Protein 6G6K (pdb70)

Sequence (329 aa):
HHEENVKRRTHNVLERQRRNELKKRSFFALRDQIPELENNEKAPKVVILKKATAYILSVVQAEEQKLISEEDLLRKRREQLKHHKLEQLRNSAHHNALERKRRDHIKDSFHSLRDSVPSLQGEKASRAQILDKATEYIQYMRRKNHHTHQQDIDDLKRQNALLEQQVRAHEENVKRRTHNVLERQRRRNELKRSFFALRDQIPELENNEKAPKVVILKKATAYILSSVVQAEEQKLISEEDLLRKRREQLKHHKLEQLRNSAHHNALERKRRDHIKDSFHSLRDSSVPSLQGEKASRAQILDKATEYIQYMRRKNHTHQQDIDDDLKRQNALLEQQVRA

B-factor: mean 31.08, std 14.05, range [9.25, 77.89]

Solvent-accessible surface area: 22138 Å² total; per-residue (Å²): 196,135,118,94,48,58,106,119,118,71,89,63,62,78,84,115,84,119,136,66,77,37,78,146,14,0,53,47,0,4,49,31,4,74,119,10,100,104,66,98,180,6,69,69,29,38,2,0,67,66,0,5,54,53,0,45,67,12,53,64,69,17,107,115,4,58,61,62,18,58,115,28,94,135,84,47,70,95,8,105,131,94,12,102,115,64,154,115,143,119,59,118,111,40,49,62,117,29,126,121,48,6,13,89,27,6,5,68,8,0,57,52,4,0,66,64,7,102,83,119,196,23,58,109,41,96,7,0,72,74,0,21,99,31,0,103,120,7,97,156,67,14,94,63,27,60,91,56,0,50,63,4,96,151,53,8,55,105,22,55,85,78,42,184,120,173,129,127,55,56,95,126,125,71,82,71,90,76,92,166,84,117,183,49,76,38,114,152,15,4,53,48,0,13,48,29,4,73,123,10,100,104,60,118,159,11,69,96,26,40,2,0,69,63,0,4,55,50,0,40,67,5,57,63,69,16,107,121,4,59,60,64,18,72,115,28,96,146,88,51,75,100,9,104,132,93,12,112,101,65,160,118,141,117,59,116,115,41,28,75,101,28,121,150,57,6,26,91,27,5,6,68,8,0,57,53,4,0,66,65,9,103,85,113,200,25,61,107,40,97,6,0,70,77,0,22,91,30,0,105,119,6,85,150,67,7,99,65,27,63,104,56,0,50,62,4,99,154,59,8,56,99,22,68,106,73,44,212,122

Structure (mmCIF, N/CA/C/O backbone):
data_6G6K
#
_entry.id   6G6K
#
_cell.length_a   30.399
_cell.length_b   52.310
_cell.length_c   73.089
_cell.angle_alpha   93.89
_cell.angle_beta   101.92
_cell.angle_gamma   106.79
#
_symmetry.space_group_name_H-M   'P 1'
#
loop_
_entity.id
_entity.type
_entity.pdbx_description
1 polymer 'Myc proto-oncogene protein'
2 polymer 'Protein max'
3 non-polymer 'CHLORIDE ION'
4 water water
#
loop_
_atom_site.group_PDB
_atom_site.id
_atom_site.type_symbol
_atom_site.label_atom_id
_atom_site.label_alt_id
_atom_site.label_comp_id
_atom_site.label_asym_id
_atom_site.label_entity_id
_atom_site.label_seq_id
_atom_site.pdbx_PDB_ins_code
_atom_site.Cartn_x
_atom_site.Cartn_y
_atom_site.Cartn_z
_atom_site.occupancy
_atom_site.B_iso_or_equiv
_atom_site.auth_seq_id
_atom_site.auth_comp_id
_atom_site.auth_asym_id
_atom_site.auth_atom_id
_atom_site.pdbx_PDB_model_num
ATOM 1 N N . HIS A 1 6 ? -40.476 -67.934 -102.510 1.00 56.91 896 HIS A N 1
ATOM 2 C CA . HIS A 1 6 ? -41.432 -66.903 -102.127 1.00 56.97 896 HIS A CA 1
ATOM 3 C C . HIS A 1 6 ? -42.756 -67.503 -101.666 1.00 54.33 896 HIS A C 1
ATOM 4 O O . HIS A 1 6 ? -43.516 -66.862 -100.934 1.00 53.16 896 HIS A O 1
ATOM 11 N N . HIS A 1 7 ? -43.035 -68.739 -102.090 1.00 51.64 897 HIS A N 1
ATOM 12 C CA . HIS A 1 7 ? -44.220 -69.416 -101.574 1.00 48.97 897 HIS A CA 1
ATOM 13 C C . HIS A 1 7 ? -44.065 -69.740 -100.097 1.00 44.44 897 HIS A C 1
ATOM 14 O O . HIS A 1 7 ? -45.040 -69.672 -99.340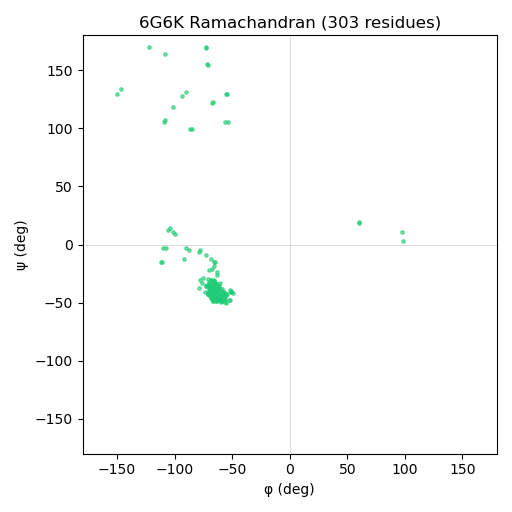 1.00 41.68 897 HIS A O 1
ATOM 21 N N . GLU A 1 8 ? -42.852 -70.100 -99.665 1.00 44.88 898 GLU A N 1
ATOM 22 C CA . GLU A 1 8 ? -42.636 -70.342 -98.242 1.00 44.96 898 GLU A CA 1
ATOM 23 C C . GLU A 1 8 ? -42.817 -69.066 -97.433 1.00 44.72 898 GLU A C 1
ATOM 24 O O . GLU A 1 8 ? -43.385 -69.098 -96.339 1.00 39.02 898 GLU A O 1
ATOM 30 N N . GLU A 1 9 ? -42.360 -67.926 -97.959 1.00 47.30 899 GLU A N 1
ATOM 31 C CA . GLU A 1 9 ? -42.592 -66.670 -97.250 1.00 47.56 899 GLU A CA 1
ATOM 32 C C . GLU A 1 9 ? -44.078 -66.334 -97.182 1.00 42.64 899 GLU A C 1
ATOM 33 O O . GLU A 1 9 ? -44.545 -65.791 -96.173 1.00 40.73 899 GLU A O 1
ATOM 39 N N . ASN A 1 10 ? -44.837 -66.663 -98.231 1.00 39.33 900 ASN A N 1
ATOM 40 C CA . ASN A 1 10 ? -46.272 -66.395 -98.212 1.00 37.97 900 ASN A CA 1
ATOM 41 C C . ASN A 1 10 ? -46.992 -67.295 -97.213 1.00 32.57 900 ASN A C 1
ATOM 42 O O . ASN A 1 10 ? -47.878 -66.837 -96.480 1.00 31.41 900 ASN A O 1
ATOM 47 N N . VAL A 1 11 ? -46.631 -68.578 -97.174 1.00 31.12 901 VAL A N 1
ATOM 48 C CA . VAL A 1 11 ? -47.240 -69.487 -96.210 1.00 25.62 901 VAL A CA 1
ATOM 49 C C . VAL A 1 11 ? -46.896 -69.060 -94.792 1.00 25.52 901 VAL A C 1
ATOM 50 O O . VAL A 1 11 ? -47.759 -69.046 -93.903 1.00 25.64 901 VAL A O 1
ATOM 54 N N . LYS A 1 12 ? -45.634 -68.688 -94.562 1.00 27.12 902 LYS A N 1
ATOM 55 C CA . LYS A 1 12 ? -45.223 -68.233 -93.239 1.00 28.44 902 LYS A CA 1
ATOM 56 C C . LYS A 1 12 ? -45.961 -66.963 -92.829 1.00 29.00 902 LYS A C 1
ATOM 57 O O . LYS A 1 12 ? -46.399 -66.841 -91.680 1.00 28.57 902 LYS A O 1
ATOM 63 N N . ARG A 1 13 ? -46.108 -66.008 -93.753 1.00 30.77 903 ARG A N 1
ATOM 64 C CA . ARG A 1 13 ? -46.775 -64.749 -93.425 1.00 31.21 903 ARG A CA 1
ATOM 65 C C . ARG A 1 13 ? -48.231 -64.981 -93.048 1.00 29.06 903 ARG A C 1
ATOM 66 O O . ARG A 1 13 ? -48.722 -64.443 -92.047 1.00 29.84 903 ARG A O 1
ATOM 74 N N . ARG A 1 14 ? -48.939 -65.789 -93.839 1.00 27.22 904 ARG A N 1
ATOM 75 C CA . ARG A 1 14 ? -50.340 -66.068 -93.544 1.00 25.34 904 ARG A CA 1
ATOM 76 C C . ARG A 1 14 ? -50.489 -66.825 -92.232 1.00 23.49 904 ARG A C 1
ATOM 77 O O . ARG A 1 14 ? -51.415 -66.557 -91.461 1.00 27.92 904 ARG A O 1
ATOM 85 N N . THR A 1 15 ? -49.593 -67.778 -91.970 1.00 23.26 905 THR A N 1
ATOM 86 C CA . THR A 1 15 ? -49.641 -68.519 -90.712 1.00 21.69 905 THR A CA 1
ATOM 87 C C . THR A 1 15 ? -49.434 -67.589 -89.526 1.00 21.76 905 THR A C 1
ATOM 88 O O . THR A 1 15 ? -50.195 -67.624 -88.552 1.00 20.85 905 THR A O 1
ATOM 92 N N . HIS A 1 16 ? -48.421 -66.724 -89.605 1.00 22.41 906 HIS A N 1
ATOM 93 C CA . HIS A 1 16 ? -48.194 -65.788 -88.512 1.00 24.39 906 HIS A CA 1
ATOM 94 C C . HIS A 1 16 ? -49.363 -64.825 -88.351 1.00 24.67 906 HIS A C 1
ATOM 95 O O . HIS A 1 16 ? -49.7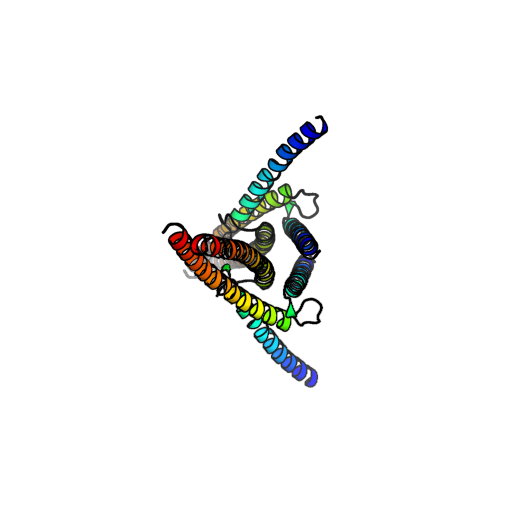12 -64.469 -87.220 1.00 25.53 906 HIS A O 1
ATOM 102 N N . ASN A 1 17 ? -50.006 -64.428 -89.454 1.00 25.91 907 ASN A N 1
ATOM 103 C CA . ASN A 1 17 ? -51.160 -63.537 -89.352 1.00 28.17 907 ASN A CA 1
ATOM 104 C C . ASN A 1 17 ? -52.293 -64.178 -88.561 1.00 25.53 907 ASN A C 1
ATOM 105 O O . ASN A 1 17 ? -52.950 -63.507 -87.752 1.00 27.58 907 ASN A O 1
ATOM 110 N N . VAL A 1 18 ? -52.536 -65.475 -88.772 1.00 24.20 908 VAL A N 1
ATOM 111 C CA . VAL A 1 18 ? -53.585 -66.153 -88.019 1.00 23.34 908 VAL A CA 1
ATOM 112 C C . VAL A 1 18 ? -53.208 -66.230 -86.547 1.00 21.81 908 VAL A C 1
ATOM 113 O O . VAL A 1 18 ? -54.023 -65.932 -85.665 1.00 21.19 908 VAL A O 1
ATOM 117 N N . LEU A 1 19 ? -51.964 -66.624 -86.265 1.00 21.09 909 LEU A N 1
ATOM 118 C CA . LEU A 1 19 ? -51.523 -66.749 -84.881 1.00 20.86 909 LEU A CA 1
ATOM 119 C C . LEU A 1 19 ? -51.609 -65.413 -84.160 1.00 20.42 909 LEU A C 1
ATOM 120 O O . LEU A 1 19 ? -52.047 -65.350 -83.006 1.00 21.71 909 LEU A O 1
ATOM 125 N N . GLU A 1 20 ? -51.218 -64.329 -84.833 1.00 21.06 910 GLU A N 1
ATOM 126 C CA . GLU A 1 20 ? -51.272 -63.021 -84.192 1.00 21.18 910 GLU A CA 1
ATOM 127 C C . GLU A 1 20 ? -52.705 -62.595 -83.925 1.00 20.68 910 GLU A C 1
ATOM 128 O O . GLU A 1 20 ? -52.991 -61.993 -82.886 1.00 20.90 910 GLU A O 1
ATOM 134 N N . ARG A 1 21 ? -53.620 -62.889 -84.848 1.00 21.80 911 ARG A N 1
ATOM 135 C CA . ARG A 1 21 ? -55.019 -62.553 -84.608 1.00 23.44 911 ARG A CA 1
ATOM 136 C C . ARG A 1 21 ? -55.558 -63.328 -83.413 1.00 20.32 911 ARG A C 1
ATOM 137 O O . ARG A 1 21 ? -56.257 -62.764 -82.564 1.00 21.29 911 ARG A O 1
ATOM 145 N N . GLN A 1 22 ? -55.215 -64.615 -83.315 1.00 19.55 912 GLN A N 1
ATOM 146 C CA . GLN A 1 22 ? -55.684 -65.416 -82.191 1.00 20.41 912 GLN A CA 1
ATOM 147 C C . GLN A 1 22 ? -55.154 -64.860 -80.879 1.00 19.50 912 GLN A C 1
ATOM 148 O O . GLN A 1 22 ? -55.884 -64.789 -79.883 1.00 19.23 912 GLN A O 1
ATOM 154 N N . ARG A 1 23 ? -53.889 -64.438 -80.861 1.00 17.40 913 ARG A N 1
ATOM 155 C CA . ARG A 1 23 ? -53.342 -63.874 -79.633 1.00 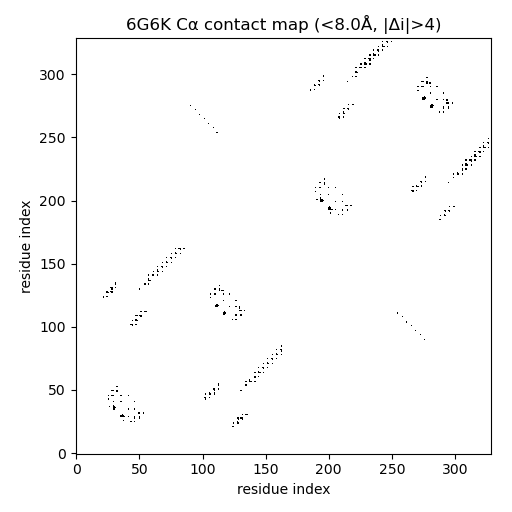17.91 913 ARG A CA 1
ATOM 156 C C . ARG A 1 23 ? -53.999 -62.546 -79.291 1.00 16.97 913 ARG A C 1
ATOM 157 O O . ARG A 1 23 ? -54.272 -62.272 -78.114 1.00 17.53 913 ARG A O 1
ATOM 165 N N . ARG A 1 24 ? -54.272 -61.708 -80.301 1.00 18.18 914 ARG A N 1
ATOM 166 C CA . ARG A 1 24 ? -54.936 -60.439 -80.020 1.00 18.83 914 ARG A CA 1
ATOM 167 C C . ARG A 1 24 ? -56.333 -60.668 -79.463 1.00 18.73 914 ARG A C 1
ATOM 168 O O . ARG A 1 24 ? -56.786 -59.939 -78.572 1.00 18.56 914 ARG A O 1
ATOM 176 N N . ASN A 1 25 ? -57.033 -61.677 -79.980 1.00 19.58 915 ASN A N 1
ATOM 177 C CA . ASN A 1 25 ? -58.386 -61.949 -79.510 1.00 19.13 915 ASN A CA 1
ATOM 178 C C . ASN A 1 25 ? -58.370 -62.465 -78.080 1.00 18.56 915 ASN A C 1
ATOM 179 O O . ASN A 1 25 ? -59.247 -62.117 -77.282 1.00 18.94 915 ASN A O 1
ATOM 184 N N . GLU A 1 26 ? -57.396 -63.321 -77.749 1.00 18.25 916 GLU A N 1
ATOM 185 C CA . GLU A 1 26 ? -57.265 -63.778 -76.373 1.00 17.66 916 GLU A CA 1
ATOM 186 C C . GLU A 1 26 ? -56.967 -62.612 -75.452 1.00 15.89 916 GLU A C 1
ATOM 187 O O . GLU A 1 26 ? -57.545 -62.508 -74.368 1.00 15.58 916 GLU A O 1
ATOM 193 N N . LEU A 1 27 ? -56.061 -61.724 -75.867 1.00 15.07 917 LEU A N 1
ATOM 194 C CA . LEU A 1 27 ? -55.722 -60.575 -75.032 1.00 14.20 917 LEU A CA 1
ATOM 195 C C . LEU A 1 27 ? -56.930 -59.661 -74.846 1.00 13.98 917 LEU A C 1
ATOM 196 O O . LEU A 1 27 ? -57.161 -59.129 -73.751 1.00 14.25 917 LEU A O 1
ATOM 201 N N . LYS A 1 28 ? -57.715 -59.465 -75.907 1.00 14.96 918 LYS A N 1
ATOM 202 C CA A LYS A 1 28 ? -58.910 -58.635 -75.785 0.39 16.36 918 LYS A CA 1
ATOM 203 C CA B LYS A 1 28 ? -58.914 -58.640 -75.796 0.61 15.03 918 LYS A CA 1
ATOM 204 C C . LYS A 1 28 ? -59.882 -59.218 -74.767 1.00 14.62 918 LYS A C 1
ATOM 205 O O . LYS A 1 28 ? -60.452 -58.479 -73.956 1.00 15.65 918 LYS A O 1
ATOM 216 N N . ARG A 1 29 ? -60.078 -60.543 -74.789 1.00 14.80 919 ARG A N 1
ATOM 217 C CA . ARG A 1 29 ? -60.953 -61.160 -73.793 1.00 14.71 919 ARG A CA 1
ATOM 218 C C . ARG A 1 29 ? -60.427 -60.937 -72.388 1.00 13.94 919 ARG A C 1
ATOM 219 O O . ARG A 1 29 ? -61.208 -60.709 -71.459 1.00 15.59 919 ARG A O 1
ATOM 227 N N . SER A 1 30 ? -59.107 -61.008 -72.211 1.00 13.39 920 SER A N 1
ATOM 228 C CA . SER A 1 30 ? -58.535 -60.721 -70.900 1.00 13.19 920 SER A CA 1
ATOM 229 C C . SER A 1 30 ? -58.771 -59.270 -70.487 1.00 12.27 920 SER A C 1
ATOM 230 O O . SER A 1 30 ? -59.063 -58.997 -69.318 1.00 12.69 920 SER A O 1
ATOM 233 N N . PHE A 1 31 ? -58.595 -58.320 -71.417 1.00 12.32 921 PHE A N 1
ATOM 234 C CA . PHE A 1 31 ? -58.878 -56.925 -71.082 1.00 11.66 921 PHE A CA 1
ATOM 235 C C . PHE A 1 31 ? -60.340 -56.741 -70.694 1.00 12.26 921 PHE A C 1
ATOM 236 O O . PHE A 1 31 ? -60.654 -55.976 -69.774 1.00 13.57 921 PHE A O 1
ATOM 244 N N . PHE A 1 32 ? -61.255 -57.379 -71.433 1.00 11.95 922 PHE A N 1
ATOM 245 C CA . PHE A 1 32 ? -62.674 -57.199 -71.151 1.00 13.16 922 PHE A CA 1
ATOM 246 C C . PHE A 1 32 ? -63.065 -57.808 -69.818 1.00 12.62 922 PHE A C 1
ATOM 247 O O . PHE A 1 32 ? -63.924 -57.254 -69.119 1.00 13.46 922 PHE A O 1
ATOM 255 N N . ALA A 1 33 ? -62.438 -58.923 -69.438 1.00 12.33 923 ALA A N 1
ATOM 256 C CA . ALA A 1 33 ? -62.753 -59.506 -68.139 1.00 12.46 923 ALA A CA 1
ATOM 257 C C . ALA A 1 33 ? -62.311 -58.586 -67.007 1.00 12.11 923 ALA A C 1
ATOM 258 O O . ALA A 1 33 ? -63.013 -58.446 -65.996 1.00 13.35 923 ALA A O 1
ATOM 260 N N . LEU A 1 34 ? -61.149 -57.948 -67.153 1.00 11.80 924 LEU A N 1
ATOM 261 C CA . LEU A 1 34 ? -60.707 -56.989 -66.147 1.00 11.00 924 LEU A CA 1
ATOM 262 C C . LEU A 1 34 ? -61.609 -55.763 -66.134 1.00 11.47 924 LEU A C 1
ATOM 263 O O . LEU A 1 34 ? -62.032 -55.292 -65.069 1.00 11.81 924 LEU A O 1
ATOM 268 N N . ARG A 1 35 ? -61.902 -55.228 -67.318 1.00 11.13 925 ARG A N 1
ATOM 269 C CA . ARG A 1 35 ? -62.803 -54.090 -67.444 1.00 11.43 925 ARG A CA 1
ATOM 270 C C . ARG A 1 35 ? -64.099 -54.352 -66.707 1.00 11.79 925 ARG A C 1
ATOM 271 O O . ARG A 1 35 ? -64.643 -53.459 -66.039 1.00 13.68 925 ARG A O 1
ATOM 279 N N . ASP A 1 36 ? -64.599 -55.582 -66.803 1.00 12.13 926 ASP A N 1
ATOM 280 C CA . ASP A 1 36 ? -65.900 -55.903 -66.236 1.00 14.53 926 ASP A CA 1
ATOM 281 C C . ASP A 1 36 ? -65.878 -56.095 -64.722 1.00 13.96 926 ASP A C 1
ATOM 282 O O . ASP A 1 36 ? -66.952 -56.242 -64.123 1.00 16.49 926 ASP A O 1
ATOM 287 N N . GLN A 1 37 ? -64.708 -56.056 -64.094 1.00 12.83 927 GLN A N 1
ATOM 288 C CA . GLN A 1 37 ? -64.604 -55.991 -62.642 1.00 12.26 927 GLN A CA 1
ATOM 289 C C . GLN A 1 37 ? -64.582 -54.566 -62.119 1.00 13.15 927 GLN A C 1
ATOM 290 O O . GLN A 1 37 ? -64.576 -54.377 -60.897 1.00 15.37 927 GLN A O 1
ATOM 296 N N . ILE A 1 38 ? -64.591 -53.569 -63.002 1.00 12.30 928 ILE A N 1
ATOM 297 C CA . ILE A 1 38 ? -64.534 -52.153 -62.634 1.00 12.51 928 ILE A CA 1
ATOM 298 C C . ILE A 1 38 ? -65.901 -51.553 -62.926 1.00 13.20 928 ILE A C 1
ATOM 299 O O . ILE A 1 38 ? -66.252 -51.377 -64.101 1.00 13.76 928 ILE A O 1
ATOM 304 N N . PRO A 1 39 ? -66.721 -51.274 -61.914 1.00 14.76 929 PRO A N 1
ATOM 305 C CA . PRO A 1 39 ? -68.110 -50.856 -62.191 1.00 16.22 929 PRO A CA 1
ATOM 306 C C . PRO A 1 39 ? -68.241 -49.721 -63.197 1.00 16.18 929 PRO A C 1
ATOM 307 O O . PRO A 1 39 ? -69.135 -49.754 -64.050 1.00 18.39 929 PRO A O 1
ATOM 311 N N . GLU A 1 40 ? -67.365 -48.719 -63.123 1.00 15.91 930 GLU A N 1
ATOM 312 C CA . GLU A 1 40 ? -67.425 -47.572 -64.019 1.00 17.85 930 GLU A CA 1
ATOM 313 C C . GLU A 1 40 ? -67.208 -47.953 -65.480 1.00 17.32 930 GLU A C 1
ATOM 314 O O . GLU A 1 40 ? -67.658 -47.225 -66.375 1.00 20.68 930 GLU A O 1
ATOM 320 N N . LEU A 1 41 ? -66.549 -49.078 -65.752 1.00 14.21 931 LEU A N 1
ATOM 321 C CA . LEU A 1 41 ? -66.233 -49.465 -67.119 1.00 13.90 931 LEU A CA 1
ATOM 322 C C . LEU A 1 41 ? -67.017 -50.666 -67.605 1.00 13.53 931 LEU A C 1
ATOM 323 O O . LEU A 1 41 ? -66.878 -51.031 -68.769 1.00 14.29 931 LEU A O 1
ATOM 328 N N . GLU A 1 42 ? -67.846 -51.276 -66.763 1.00 13.90 932 GLU A N 1
ATOM 329 C CA . GLU A 1 42 ? -68.446 -52.558 -67.105 1.00 14.79 932 GLU A CA 1
ATOM 330 C C . GLU A 1 42 ? -69.202 -52.481 -68.433 1.00 15.29 932 GLU A C 1
ATOM 331 O O . GLU A 1 42 ? -70.019 -51.579 -68.649 1.00 17.19 932 GLU A O 1
ATOM 337 N N . ASN A 1 43 ? -68.920 -53.433 -69.330 1.00 15.87 933 ASN A N 1
ATOM 338 C CA . ASN A 1 43 ? -69.574 -53.541 -70.637 1.00 17.93 933 ASN A CA 1
ATOM 339 C C . ASN A 1 43 ? -69.382 -52.322 -71.529 1.00 19.30 933 ASN A C 1
ATOM 340 O O . ASN A 1 43 ? -70.139 -52.138 -72.486 1.00 23.19 933 ASN A O 1
ATOM 345 N N . ASN A 1 44 ? -68.386 -51.484 -71.262 1.00 18.30 934 ASN A N 1
ATOM 346 C CA . ASN A 1 44 ? -68.078 -50.359 -72.146 1.00 19.93 934 ASN A CA 1
ATOM 347 C C . ASN A 1 44 ? -67.137 -50.887 -73.220 1.00 20.85 934 ASN A C 1
ATOM 348 O O . ASN A 1 44 ? -65.932 -51.029 -72.992 1.00 21.50 934 ASN A O 1
ATOM 353 N N . GLU A 1 45 ? -67.688 -51.192 -74.397 1.00 24.88 935 GLU A N 1
ATOM 354 C CA . GLU A 1 45 ? -66.891 -51.811 -75.449 1.00 27.39 935 GLU A CA 1
ATOM 355 C C . GLU A 1 45 ? -65.906 -50.858 -76.108 1.00 29.01 935 GLU A C 1
ATOM 356 O O . GLU A 1 45 ? -65.055 -51.317 -76.877 1.00 31.77 935 GLU A O 1
ATOM 362 N N . LYS A 1 46 ? -65.984 -49.561 -75.822 1.00 25.60 936 LYS A N 1
ATOM 363 C CA . LYS A 1 46 ? -65.005 -48.606 -76.313 1.00 26.81 936 LYS A CA 1
ATOM 364 C C . LYS A 1 46 ? -63.978 -48.218 -75.261 1.00 25.00 936 LYS A C 1
ATOM 365 O O . LYS A 1 46 ? -63.217 -47.272 -75.478 1.00 26.14 936 LYS A O 1
ATOM 371 N N . ALA A 1 47 ? -63.936 -48.910 -74.133 1.00 22.55 937 ALA A N 1
ATOM 372 C CA . ALA A 1 47 ? -62.962 -48.559 -73.103 1.00 20.21 937 ALA A CA 1
ATOM 373 C C . ALA A 1 47 ? -61.555 -48.858 -73.605 1.00 17.16 937 ALA A C 1
ATOM 374 O O . ALA A 1 47 ? -61.265 -50.011 -73.944 1.00 19.91 937 ALA A O 1
ATOM 376 N N . PRO A 1 48 ? -60.655 -47.878 -73.657 1.00 16.37 938 PRO A N 1
ATOM 377 C CA . PRO A 1 48 ? -59.297 -48.145 -74.155 1.00 16.51 938 PRO A CA 1
ATOM 378 C C . PRO A 1 48 ? -58.478 -48.981 -73.189 1.00 13.44 938 PRO A C 1
ATOM 379 O O . PRO A 1 48 ? -58.704 -48.961 -71.978 1.00 13.36 938 PRO A O 1
ATOM 383 N N . LYS A 1 49 ? -57.491 -49.693 -73.740 1.00 13.77 939 LYS A N 1
ATOM 384 C CA . LYS A 1 49 ? -56.598 -50.503 -72.916 1.00 14.17 939 LYS A CA 1
ATOM 385 C C . LYS A 1 49 ? -55.994 -49.694 -71.779 1.00 12.30 939 LYS A C 1
ATOM 386 O O . LYS A 1 49 ? -55.955 -50.152 -70.630 1.00 12.22 939 LYS A O 1
ATOM 392 N N . VAL A 1 50 ? -55.477 -48.501 -72.085 1.00 12.39 940 VAL A N 1
ATOM 393 C CA . VAL A 1 50 ? -54.773 -47.744 -71.055 1.00 13.05 940 VAL A CA 1
ATOM 394 C C . VAL A 1 50 ? -55.723 -47.331 -69.943 1.00 12.84 940 VAL A C 1
ATOM 395 O O . VAL A 1 50 ? -55.336 -47.293 -68.768 1.00 12.93 940 VAL A O 1
ATOM 399 N N . VAL A 1 51 ? -56.980 -47.062 -70.287 1.00 11.90 941 VAL A N 1
ATOM 400 C CA . VAL A 1 51 ? -57.969 -46.693 -69.281 1.00 12.02 941 VAL A CA 1
ATOM 401 C C . VAL A 1 51 ? -58.310 -47.896 -68.408 1.00 10.04 941 VAL A C 1
ATOM 402 O O . VAL A 1 51 ? -58.409 -47.777 -67.178 1.00 11.09 941 VAL A O 1
ATOM 406 N N . ILE A 1 52 ? -58.487 -49.076 -69.015 1.00 9.38 942 ILE A N 1
ATOM 407 C CA . ILE A 1 52 ? -58.744 -50.274 -68.217 1.00 9.67 942 ILE A CA 1
ATOM 408 C C . ILE A 1 52 ? -57.608 -50.496 -67.233 1.00 9.68 942 ILE A C 1
ATOM 409 O O . ILE A 1 52 ? -57.838 -50.783 -66.048 1.00 11.14 942 ILE A O 1
ATOM 414 N N . LEU A 1 53 ? -56.360 -50.402 -67.709 1.00 9.81 943 LEU A N 1
ATOM 415 C CA . LEU A 1 53 ? -55.216 -50.664 -66.840 1.00 9.37 943 LEU A CA 1
ATOM 416 C C . LEU A 1 53 ? -55.154 -49.660 -65.693 1.00 9.99 943 LEU A C 1
ATOM 417 O O . LEU A 1 53 ? -54.961 -50.040 -64.523 1.00 12.10 943 LEU A O 1
ATOM 422 N N . LYS A 1 54 ? -55.267 -48.362 -66.014 1.00 10.36 944 LYS A N 1
ATOM 423 C CA . LYS A 1 54 ? -55.125 -47.338 -64.986 1.00 10.39 944 LYS A CA 1
ATOM 424 C C . LYS A 1 54 ? -56.290 -47.374 -64.010 1.00 11.17 944 LYS A C 1
ATOM 425 O O . LYS A 1 54 ? -56.099 -47.204 -62.794 1.00 11.98 944 LYS A O 1
ATOM 431 N N . LYS A 1 55 ? -57.517 -47.566 -64.515 1.00 10.87 945 LYS A N 1
ATOM 432 C CA . LYS A 1 55 ? -58.645 -47.653 -63.594 1.00 11.96 945 LYS A CA 1
ATOM 433 C C . LYS A 1 55 ? -58.582 -48.914 -62.748 1.00 11.81 945 LYS A C 1
ATOM 434 O O . LYS A 1 55 ? -59.054 -48.899 -61.606 1.00 12.56 945 LYS A O 1
ATOM 440 N N . ALA A 1 56 ? -58.020 -50.011 -63.265 1.00 11.21 946 ALA A N 1
ATOM 441 C CA . ALA A 1 56 ? -57.872 -51.203 -62.432 1.00 11.31 946 ALA A CA 1
ATOM 442 C C . ALA A 1 56 ? -56.919 -50.956 -61.271 1.00 12.23 946 ALA A C 1
ATOM 443 O O . ALA A 1 56 ? -57.194 -51.356 -60.139 1.00 13.58 946 ALA A O 1
ATOM 445 N N . THR A 1 57 ? -55.791 -50.290 -61.528 1.00 11.71 947 THR A N 1
ATOM 446 C CA . THR A 1 57 ? -54.841 -49.982 -60.467 1.00 12.36 947 THR A CA 1
ATOM 447 C C . THR A 1 57 ? -55.484 -49.089 -59.418 1.00 12.19 947 THR A C 1
ATOM 448 O O . THR A 1 57 ? -55.372 -49.340 -58.206 1.00 14.73 947 THR A O 1
ATOM 452 N N . ALA A 1 58 ? -56.201 -48.056 -59.870 1.00 12.57 948 ALA A N 1
ATOM 453 C CA . ALA A 1 58 ? -56.868 -47.165 -58.927 1.00 12.82 948 ALA A CA 1
ATOM 454 C C . ALA A 1 58 ? -57.938 -47.908 -58.134 1.00 13.36 948 ALA A C 1
ATOM 455 O O . ALA A 1 58 ? -58.116 -47.665 -56.935 1.00 15.83 948 ALA A O 1
ATOM 457 N N . TYR A 1 59 ? -58.664 -48.817 -58.784 1.00 12.87 949 TYR A N 1
ATOM 458 C CA . TYR A 1 59 ? -59.722 -49.542 -58.102 1.00 14.41 949 TYR A CA 1
ATOM 459 C C . TYR A 1 59 ? -59.135 -50.478 -57.061 1.00 15.01 949 TYR A C 1
ATOM 460 O O . TYR A 1 59 ? -59.698 -50.623 -55.975 1.00 16.06 949 TYR A O 1
ATOM 469 N N . ILE A 1 60 ? -57.995 -51.105 -57.362 1.00 14.63 950 ILE A N 1
ATOM 470 C CA . ILE A 1 60 ? -57.315 -51.937 -56.370 1.00 16.16 950 ILE A CA 1
ATOM 471 C C . ILE A 1 60 ? -56.956 -51.113 -55.146 1.00 17.26 950 ILE A C 1
ATOM 472 O O . ILE A 1 60 ? -57.164 -51.546 -54.011 1.00 17.86 950 ILE A O 1
ATOM 477 N N . LEU A 1 61 ? -56.405 -49.912 -55.354 1.00 17.27 951 LEU A N 1
ATOM 478 C CA . LEU A 1 61 ? -56.109 -49.054 -54.213 1.00 19.68 951 LEU A CA 1
ATOM 479 C C . LEU A 1 61 ? -57.372 -48.734 -53.426 1.00 19.09 951 LEU A C 1
ATOM 480 O O . LEU A 1 61 ? -57.357 -48.725 -52.188 1.00 21.78 951 LEU A O 1
ATOM 485 N N . SER A 1 62 ? -58.477 -48.476 -54.120 1.00 19.31 952 SER A N 1
ATOM 486 C CA . SER A 1 62 ? -59.720 -48.132 -53.439 1.00 18.91 952 SER A CA 1
ATOM 487 C C . SER A 1 62 ? -60.258 -49.305 -52.634 1.00 19.98 952 SER A C 1
ATOM 488 O O . SER A 1 62 ? -60.696 -49.126 -51.492 1.00 21.27 952 SER A O 1
ATOM 491 N N . VAL A 1 63 ? -60.252 -50.511 -53.210 1.00 18.45 953 VAL A N 1
ATOM 492 C CA A VAL A 1 63 ? -60.785 -51.673 -52.501 0.59 19.49 953 VAL A CA 1
ATOM 493 C CA B VAL A 1 63 ? -60.792 -51.661 -52.492 0.41 19.09 953 VAL A CA 1
ATOM 494 C C . VAL A 1 63 ? -59.901 -52.041 -51.315 1.00 19.64 953 VAL A C 1
ATOM 495 O O . VAL A 1 63 ? -60.400 -52.505 -50.279 1.00 20.46 953 VAL A O 1
ATOM 502 N N . GLN A 1 64 ? -58.585 -51.832 -51.428 1.00 19.94 954 GLN A N 1
ATOM 503 C CA . GLN A 1 64 ? -57.693 -52.052 -50.295 1.00 21.28 954 GLN A CA 1
ATOM 504 C C . GLN A 1 64 ? -57.947 -51.036 -49.195 1.00 21.93 954 GLN A C 1
ATOM 505 O O . GLN A 1 64 ? -57.949 -51.394 -48.011 1.00 25.22 954 GLN A O 1
ATOM 511 N N . ALA A 1 65 ? -58.164 -49.766 -49.551 1.00 23.85 955 ALA A N 1
ATOM 512 C CA . ALA A 1 65 ? -58.475 -48.763 -48.533 1.00 25.62 955 ALA A CA 1
ATOM 513 C C . ALA A 1 65 ? -59.794 -49.087 -47.850 1.00 25.89 955 ALA A C 1
ATOM 514 O O . ALA A 1 65 ? -59.932 -48.923 -46.628 1.00 27.49 955 ALA A O 1
ATOM 516 N N . GLU A 1 66 ? -60.772 -49.559 -48.623 1.00 25.03 956 GLU A N 1
ATOM 517 C CA . GLU A 1 66 ? -62.046 -49.978 -48.055 1.00 23.92 956 GLU A CA 1
ATOM 518 C C . GLU A 1 66 ? -61.853 -51.131 -47.085 1.00 24.80 956 GLU A C 1
ATOM 519 O O . GLU A 1 66 ? -62.445 -51.136 -45.997 1.00 25.44 956 GLU A O 1
ATOM 525 N N . GLU A 1 67 ? -61.019 -52.113 -47.448 1.00 22.55 957 GLU A N 1
ATOM 526 C CA . GLU A 1 67 ? -60.745 -53.213 -46.533 1.00 22.77 957 GLU A CA 1
ATOM 527 C C . GLU A 1 67 ? -60.153 -52.709 -45.226 1.00 24.22 957 GLU A C 1
ATOM 528 O O . GLU A 1 67 ? -60.551 -53.162 -44.149 1.00 24.69 957 GLU A O 1
ATOM 534 N N . GLN A 1 68 ? -59.196 -51.779 -45.292 1.00 25.76 958 GLN A N 1
ATOM 535 C CA . GLN A 1 68 ? -58.592 -51.261 -44.069 1.00 29.59 958 GLN A CA 1
ATOM 536 C C . GLN A 1 68 ? -59.629 -50.568 -43.204 1.00 29.44 958 GLN A C 1
ATOM 537 O O . GLN A 1 68 ? -59.617 -50.706 -41.974 1.00 30.44 958 GLN A O 1
ATOM 543 N N . LYS A 1 69 ? -60.543 -49.830 -43.829 1.00 30.93 959 LYS A N 1
ATOM 544 C CA . LYS A 1 69 ? -61.630 -49.178 -43.110 1.00 30.99 959 LYS A CA 1
ATOM 545 C C . LYS A 1 69 ? -62.501 -50.208 -42.399 1.00 30.04 959 LYS A C 1
ATOM 546 O O . LYS A 1 69 ? -62.837 -50.052 -41.217 1.00 31.89 959 LYS A O 1
ATOM 552 N N . LEU A 1 70 ? -62.828 -51.301 -43.086 1.00 28.62 960 LEU A N 1
ATOM 553 C CA . LEU A 1 70 ? -63.660 -52.338 -42.489 1.00 25.97 960 LEU A CA 1
ATOM 554 C C . LEU A 1 70 ? -62.912 -53.084 -41.391 1.00 26.29 960 LEU A C 1
ATOM 555 O O . LEU A 1 70 ? -63.504 -53.431 -40.358 1.00 29.54 960 LEU A O 1
ATOM 560 N N . ILE A 1 71 ? -61.615 -53.340 -41.579 1.00 26.81 961 ILE A N 1
ATOM 561 C CA . ILE A 1 71 ? -60.840 -54.003 -40.531 1.00 29.32 961 ILE A CA 1
ATOM 562 C C . ILE A 1 71 ? -60.806 -53.142 -39.274 1.00 30.84 961 ILE A C 1
ATOM 563 O O . ILE A 1 71 ? -60.963 -53.647 -38.152 1.00 32.31 961 ILE A O 1
ATOM 568 N N . SER A 1 72 ? -60.611 -51.830 -39.435 1.00 31.16 962 SER A N 1
ATOM 569 C CA . SER A 1 72 ? -60.601 -50.931 -38.283 1.00 33.61 962 SER A CA 1
ATOM 570 C C . SER A 1 72 ? -61.945 -50.938 -37.573 1.00 32.57 962 SER A C 1
ATOM 571 O O . SER A 1 72 ? -61.997 -50.956 -36.334 1.00 32.75 962 SER A O 1
ATOM 574 N N . GLU A 1 73 ? -63.044 -50.915 -38.326 1.00 33.56 963 GLU A N 1
ATOM 575 C CA . GLU A 1 73 ? -64.365 -50.920 -37.707 1.00 33.66 963 GLU A CA 1
ATOM 576 C C . GLU A 1 73 ? -64.594 -52.201 -36.919 1.00 30.42 963 GLU A C 1
ATOM 577 O O . GLU A 1 73 ? -65.094 -52.167 -35.787 1.00 31.38 963 GLU A O 1
ATOM 583 N N . GLU A 1 74 ? -64.190 -53.336 -37.476 1.00 28.69 964 GLU A N 1
ATOM 584 C CA . GLU A 1 74 ? -64.403 -54.614 -36.814 1.00 29.42 964 GLU A CA 1
ATOM 585 C C . GLU A 1 74 ? -63.528 -54.746 -35.579 1.00 30.71 964 GLU A C 1
ATOM 586 O O . GLU A 1 74 ? -63.968 -55.295 -34.562 1.00 31.67 964 GLU A O 1
ATOM 592 N N . ASP A 1 75 ? -62.286 -54.263 -35.645 1.00 29.64 965 ASP A N 1
ATOM 593 C CA . ASP A 1 75 ? -61.419 -54.295 -34.471 1.00 33.01 965 ASP A CA 1
ATOM 594 C C . ASP A 1 75 ? -62.041 -53.527 -33.317 1.00 34.23 965 ASP A C 1
ATOM 595 O O . ASP A 1 75 ? -62.071 -54.017 -32.180 1.00 34.57 965 ASP A O 1
ATOM 600 N N . LEU A 1 76 ? -62.570 -52.334 -33.585 1.00 34.04 966 LEU A N 1
ATOM 601 C CA . LEU A 1 76 ? -63.186 -51.556 -32.513 1.00 35.96 966 LEU A CA 1
ATOM 602 C C . LEU A 1 76 ? -64.414 -52.265 -31.964 1.00 34.05 966 LEU A C 1
ATOM 603 O O . LEU A 1 76 ? -64.639 -52.272 -30.749 1.00 34.41 966 LEU A O 1
ATOM 608 N N . LEU A 1 77 ? -65.204 -52.889 -32.834 1.00 32.80 967 LEU A N 1
ATOM 609 C CA . LEU A 1 77 ? -66.382 -53.631 -32.396 1.00 31.90 967 LEU A CA 1
ATOM 610 C C . LEU A 1 77 ? -66.002 -54.834 -31.544 1.00 31.29 967 LEU A C 1
ATOM 611 O O . LEU A 1 77 ? -66.699 -55.151 -30.569 1.00 31.01 967 LEU A O 1
ATOM 616 N N . ARG A 1 78 ? -64.891 -55.495 -31.867 1.00 30.75 968 ARG A N 1
ATOM 617 C CA . ARG A 1 78 ? -64.452 -56.645 -31.088 1.00 30.05 968 ARG A CA 1
ATOM 618 C C . ARG A 1 78 ? -63.947 -56.213 -29.719 1.00 30.43 968 ARG A C 1
ATOM 619 O O . ARG A 1 78 ? -64.253 -56.856 -28.706 1.00 32.31 968 ARG A O 1
ATOM 627 N N . LYS A 1 79 ? -63.178 -55.126 -29.664 1.00 31.22 969 LYS A N 1
ATOM 628 C CA . LYS A 1 79 ? -62.753 -54.586 -28.378 1.00 34.41 969 LYS A CA 1
ATOM 629 C C . LYS A 1 79 ? -63.958 -54.208 -27.536 1.00 32.88 969 LYS A C 1
ATOM 630 O O . LYS A 1 79 ? -63.984 -54.450 -26.322 1.00 34.57 969 LYS A O 1
ATOM 636 N N . ARG A 1 80 ? -64.980 -53.639 -28.166 1.00 31.33 970 ARG A N 1
ATOM 637 C CA . ARG A 1 80 ? -66.182 -53.255 -27.440 1.00 33.73 970 ARG A CA 1
ATOM 638 C C . ARG A 1 80 ? -66.925 -54.482 -26.928 1.00 31.81 970 ARG A C 1
ATOM 639 O O . ARG A 1 80 ? -67.442 -54.479 -25.803 1.00 32.54 970 ARG A O 1
ATOM 647 N N . ARG A 1 81 ? -66.960 -55.551 -27.723 1.00 31.90 971 ARG A N 1
ATOM 648 C CA . ARG A 1 81 ? -67.626 -56.779 -27.307 1.00 31.51 971 ARG A CA 1
ATOM 649 C C . ARG A 1 81 ? -66.947 -57.379 -26.089 1.00 29.78 971 ARG A C 1
ATOM 650 O O . ARG A 1 81 ? -67.618 -57.826 -25.149 1.00 30.85 971 ARG A O 1
ATOM 658 N N . GLU A 1 82 ? -65.615 -57.407 -26.088 1.00 30.57 972 GLU A N 1
ATOM 659 C CA . GLU A 1 82 ? -64.881 -57.938 -24.948 1.00 33.21 972 GLU A CA 1
ATOM 660 C C . GLU A 1 82 ? -65.133 -57.088 -23.710 1.00 33.52 972 GLU A C 1
ATOM 661 O O . GLU A 1 82 ? -65.272 -57.616 -22.602 1.00 33.63 972 GLU A O 1
ATOM 667 N N . GLN A 1 83 ? -65.200 -55.768 -23.884 1.00 32.40 973 GLN A N 1
ATOM 668 C CA . GLN A 1 83 ? -65.468 -54.863 -22.770 1.00 34.32 973 GLN A CA 1
ATOM 669 C C . GLN A 1 83 ? -66.855 -55.112 -22.190 1.00 33.18 973 GLN A C 1
ATOM 670 O O . GLN A 1 83 ? -67.025 -55.161 -20.961 1.00 33.84 973 GLN A O 1
ATOM 676 N N . LEU A 1 84 ? -67.843 -55.338 -23.056 1.00 34.04 974 LEU A N 1
ATOM 677 C CA . LEU A 1 84 ? -69.208 -55.601 -22.616 1.00 33.08 974 LEU A CA 1
ATOM 678 C C . LEU A 1 84 ? -69.319 -56.956 -21.920 1.00 32.87 974 LEU A C 1
ATOM 679 O O . LEU A 1 84 ? -69.959 -57.071 -20.866 1.00 34.04 974 LEU A O 1
ATOM 684 N N . LYS A 1 85 ? -68.702 -57.996 -22.490 1.00 33.49 975 LYS A N 1
ATOM 685 C CA . LYS A 1 85 ? -68.687 -59.305 -21.842 1.00 31.66 975 LYS A CA 1
ATOM 686 C C . LYS A 1 85 ? -68.041 -59.226 -20.466 1.00 30.45 975 LYS A C 1
ATOM 687 O O . LYS A 1 85 ? -68.506 -59.870 -19.511 1.00 32.80 975 LYS A O 1
ATOM 693 N N A HIS A 1 86 ? -66.949 -58.468 -20.350 0.45 31.23 976 HIS A N 1
ATOM 694 N N B HIS A 1 86 ? -66.965 -58.447 -20.344 0.55 30.96 976 HIS A N 1
ATOM 695 C CA A HIS A 1 86 ? -66.293 -58.301 -19.058 0.45 33.79 976 HIS A CA 1
ATOM 696 C CA B HIS A 1 86 ? -66.288 -58.306 -19.059 0.55 33.29 976 HIS A CA 1
ATOM 697 C C A HIS A 1 86 ? -67.219 -57.607 -18.072 0.45 32.53 976 HIS A C 1
ATOM 698 C C B HIS A 1 86 ? -67.161 -57.562 -18.058 0.55 33.08 976 HIS A C 1
ATOM 699 O O A HIS A 1 86 ? -67.357 -58.040 -16.922 0.45 32.29 976 HIS A O 1
ATOM 700 O O B HIS A 1 86 ? -67.204 -57.924 -16.876 0.55 34.39 976 HIS A O 1
ATOM 713 N N . LYS A 1 87 ? -67.874 -56.530 -18.509 1.00 34.73 977 LYS A N 1
ATOM 714 C CA . LYS A 1 87 ? -68.768 -55.795 -17.621 1.00 36.69 977 LYS A CA 1
ATOM 715 C C . LYS A 1 87 ? -69.912 -56.678 -17.143 1.00 33.29 977 LYS A C 1
ATOM 716 O O . LYS A 1 87 ? -70.271 -56.658 -15.959 1.00 35.90 977 LYS A O 1
ATOM 722 N N . LEU A 1 88 ? -70.476 -57.482 -18.039 1.00 35.73 978 LEU A N 1
ATOM 723 C CA . LEU A 1 88 ? -71.561 -58.385 -17.680 1.00 37.82 978 LEU A CA 1
ATOM 724 C C . LEU A 1 88 ? -71.096 -59.426 -16.671 1.00 37.4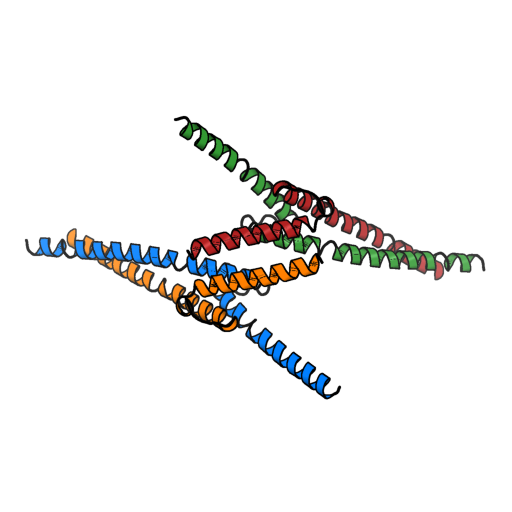1 978 LEU A C 1
ATOM 725 O O . LEU A 1 88 ? -71.817 -59.744 -15.713 1.00 38.77 978 LEU A O 1
ATOM 730 N N . GLU A 1 89 ? -69.886 -59.958 -16.857 1.00 35.54 979 GLU A N 1
ATOM 731 C CA . GLU A 1 89 ? -69.358 -60.932 -15.909 1.00 37.76 979 GLU A CA 1
ATOM 732 C C . GLU A 1 89 ? -69.104 -60.301 -14.548 1.00 34.30 979 GLU A C 1
ATOM 733 O O . GLU A 1 89 ? -69.396 -60.917 -13.514 1.00 34.66 979 GLU A O 1
ATOM 739 N N . GLN A 1 90 ? -68.572 -59.076 -14.519 1.00 34.28 980 GLN A N 1
ATOM 740 C CA . GLN A 1 90 ? -68.378 -58.389 -13.244 1.00 38.49 980 GLN A CA 1
ATOM 741 C C . GLN A 1 90 ? -69.707 -58.180 -12.536 1.00 36.04 980 GLN A C 1
ATOM 742 O O . GLN A 1 90 ? -69.815 -58.390 -11.320 1.00 35.47 980 GLN A O 1
ATOM 748 N N . LEU A 1 91 ? -70.741 -57.798 -13.284 1.00 38.01 981 LEU A N 1
ATOM 749 C CA . LEU A 1 91 ? -72.040 -57.502 -12.689 1.00 39.21 981 LEU A CA 1
ATOM 750 C C . LEU A 1 91 ? -72.700 -58.761 -12.144 1.00 38.78 981 LEU A C 1
ATOM 751 O O . LEU A 1 91 ? -73.208 -58.765 -11.016 1.00 41.89 981 LEU A O 1
ATOM 756 N N . ARG A 1 92 ? -72.686 -59.845 -12.917 1.00 38.30 982 ARG A N 1
ATOM 757 C CA . ARG A 1 92 ? -73.346 -61.075 -12.506 1.00 40.30 982 ARG A CA 1
ATOM 758 C C . ARG A 1 92 ? -72.635 -61.754 -11.344 1.00 38.58 982 ARG A C 1
ATOM 759 O O . ARG A 1 92 ? -73.254 -62.560 -10.640 1.00 42.81 982 ARG A O 1
ATOM 767 N N . ASN A 1 93 ? -71.352 -61.461 -11.134 1.00 36.97 983 ASN A N 1
ATOM 768 C CA . ASN A 1 93 ? -70.568 -62.081 -10.073 1.00 36.38 983 ASN A CA 1
ATOM 769 C C . ASN A 1 93 ? -70.355 -61.150 -8.888 1.00 32.66 983 ASN A C 1
ATOM 770 O O . ASN A 1 93 ? -69.500 -61.417 -8.034 1.00 34.52 983 ASN A O 1
ATOM 775 N N . SER A 1 94 ? -71.113 -60.068 -8.819 1.00 30.00 984 SER A N 1
ATOM 776 C CA . SER A 1 94 ? -71.031 -59.180 -7.676 1.00 29.09 984 SER A CA 1
ATOM 777 C C . SER A 1 94 ? -72.049 -59.582 -6.619 1.00 27.06 984 SER A C 1
ATOM 778 O O . SER A 1 94 ? -72.086 -58.945 -5.579 1.00 23.13 984 SER A O 1
ATOM 782 N N . ALA B 2 6 ? -43.145 -37.761 -88.337 1.00 47.96 205 ALA B N 1
ATOM 783 C CA . ALA B 2 6 ? -42.371 -37.699 -87.102 1.00 48.82 205 ALA B CA 1
ATOM 784 C C . ALA B 2 6 ? -43.289 -37.464 -85.918 1.00 48.08 205 ALA B C 1
ATOM 785 O O . ALA B 2 6 ? -43.204 -38.167 -84.908 1.00 48.53 205 ALA B O 1
ATOM 787 N N . HIS B 2 7 ? -44.169 -36.466 -86.043 1.00 48.68 206 HIS B N 1
ATOM 788 C CA . HIS B 2 7 ? -45.137 -36.197 -84.984 1.00 45.83 206 HIS B CA 1
ATOM 789 C C . HIS B 2 7 ? -46.006 -37.419 -84.717 1.00 42.63 206 HIS B C 1
ATOM 790 O O . HIS B 2 7 ? -46.318 -37.727 -83.561 1.00 37.63 206 HIS B O 1
ATOM 797 N N . HIS B 2 8 ? -46.375 -38.150 -85.771 1.00 45.68 207 HIS B N 1
ATOM 798 C CA . HIS B 2 8 ? -47.246 -39.309 -85.596 1.00 47.30 207 HIS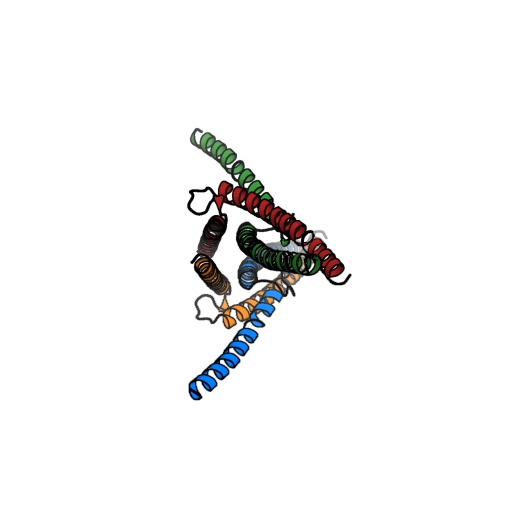 B CA 1
ATOM 799 C C . HIS B 2 8 ? -46.505 -40.484 -84.967 1.00 43.99 207 HIS B C 1
ATOM 800 O O . HIS B 2 8 ? -47.057 -41.179 -84.104 1.00 40.69 207 HIS B O 1
ATOM 807 N N . ASN B 2 9 ? -45.257 -40.726 -85.377 1.00 42.64 208 ASN B N 1
ATOM 808 C CA . ASN B 2 9 ? -44.474 -41.764 -84.713 1.00 44.48 208 ASN B CA 1
ATOM 809 C C . ASN B 2 9 ? -44.250 -41.425 -83.245 1.00 41.05 208 ASN B C 1
ATOM 810 O O . ASN B 2 9 ? -44.265 -42.313 -82.383 1.00 38.80 208 ASN B O 1
ATOM 815 N N . ALA B 2 10 ? -44.054 -40.141 -82.939 1.00 39.52 209 ALA B N 1
ATOM 816 C CA . ALA B 2 10 ? -43.873 -39.733 -81.551 1.00 34.91 209 ALA B CA 1
ATOM 817 C C . ALA B 2 10 ? -45.127 -39.996 -80.726 1.00 30.65 209 ALA B C 1
ATOM 818 O O . ALA B 2 10 ? -45.042 -40.444 -79.573 1.00 29.05 209 ALA B O 1
ATOM 820 N N . LEU B 2 11 ? -46.298 -39.714 -81.295 1.00 26.01 210 LEU B N 1
ATOM 821 C CA . LEU B 2 11 ? -47.544 -40.017 -80.608 1.00 22.50 210 LEU B CA 1
ATOM 822 C C . LEU B 2 11 ? -47.670 -41.514 -80.364 1.00 25.06 210 LEU B C 1
ATOM 823 O O . LEU B 2 11 ? -48.050 -41.940 -79.268 1.00 25.18 210 LEU B O 1
ATOM 828 N N . GLU B 2 12 ? -47.296 -42.329 -81.358 1.00 28.28 211 GLU B N 1
ATOM 829 C CA . GLU B 2 12 ? -47.454 -43.778 -81.236 1.00 30.82 211 GLU B CA 1
ATOM 830 C C . GLU B 2 12 ? -46.513 -44.365 -80.188 1.00 28.45 211 GLU B C 1
ATOM 831 O O . GLU B 2 12 ? -46.901 -45.265 -79.432 1.00 28.67 211 GLU B O 1
ATOM 837 N N . ARG B 2 13 ? -45.269 -43.886 -80.128 1.00 27.18 212 ARG B N 1
ATOM 838 C CA . ARG B 2 13 ? -44.348 -44.414 -79.124 1.00 29.49 212 ARG B CA 1
ATOM 839 C C . ARG B 2 13 ? -44.780 -44.022 -77.717 1.00 26.00 212 ARG B C 1
ATOM 840 O O . ARG B 2 13 ? -44.683 -44.832 -76.782 1.00 26.42 212 ARG B O 1
ATOM 848 N N . LYS B 2 14 ? -45.279 -42.794 -77.545 1.00 25.81 213 LYS B N 1
ATOM 849 C CA . LYS B 2 14 ? -45.797 -42.399 -76.240 1.00 24.44 213 LYS B CA 1
ATOM 850 C C . LYS B 2 14 ? -46.967 -43.280 -75.839 1.00 20.89 213 LYS B C 1
ATOM 851 O O . LYS B 2 14 ? -47.078 -43.689 -74.681 1.00 21.21 213 LYS B O 1
ATOM 857 N N . ARG B 2 15 ? -47.852 -43.570 -76.788 1.00 21.70 214 ARG B N 1
ATOM 858 C CA . ARG B 2 15 ? -48.979 -44.455 -76.526 1.00 22.48 214 ARG B CA 1
ATOM 859 C C . ARG B 2 15 ? -48.503 -45.807 -76.011 1.00 20.90 214 ARG B C 1
ATOM 860 O O . ARG B 2 15 ? -49.024 -46.330 -75.018 1.00 19.77 214 ARG B O 1
ATOM 868 N N . ARG B 2 16 ? -47.508 -46.392 -76.679 1.00 21.54 215 ARG B N 1
ATOM 869 C CA . ARG B 2 16 ? -47.011 -47.700 -76.263 1.00 21.30 215 ARG B CA 1
ATOM 870 C C . ARG B 2 16 ? -46.342 -47.627 -74.897 1.00 19.85 215 ARG B C 1
ATOM 871 O O . ARG B 2 16 ? -46.535 -48.518 -74.055 1.00 20.39 215 ARG B O 1
ATOM 879 N N . ASP B 2 17 ? -45.573 -46.560 -74.649 1.00 19.35 216 ASP B N 1
ATOM 880 C CA . ASP B 2 17 ? -44.887 -46.426 -73.365 1.00 19.87 216 ASP B CA 1
ATOM 881 C C . ASP B 2 17 ? -45.878 -46.248 -72.227 1.00 15.55 216 ASP B C 1
ATOM 882 O O . ASP B 2 17 ? -45.671 -46.784 -71.130 1.00 16.18 216 ASP B O 1
ATOM 887 N N . HIS B 2 18 ? -46.957 -45.494 -72.458 1.00 15.39 217 HIS B N 1
ATOM 888 C CA . HIS B 2 18 ? -47.936 -45.318 -71.389 1.00 13.61 217 HIS B CA 1
ATOM 889 C C . HIS B 2 18 ? -48.628 -46.630 -71.049 1.00 13.37 217 HIS B C 1
ATOM 890 O O . HIS B 2 18 ? -48.944 -46.877 -69.880 1.00 13.58 217 HIS B O 1
ATOM 897 N N . ILE B 2 19 ? -48.875 -47.481 -72.051 1.00 14.01 218 ILE B N 1
ATOM 898 C CA . ILE B 2 19 ? -49.451 -48.796 -71.772 1.00 13.83 218 ILE B CA 1
ATOM 899 C C . ILE B 2 19 ? -48.471 -49.657 -70.980 1.00 13.65 218 ILE B C 1
ATOM 900 O O . ILE B 2 19 ? -48.854 -50.309 -70.001 1.00 14.10 218 ILE B O 1
ATOM 905 N N . LYS B 2 20 ? -47.191 -49.654 -71.370 1.00 14.11 219 LYS B N 1
ATOM 906 C CA . LYS B 2 20 ? -46.164 -50.380 -70.620 1.00 14.22 219 LYS B CA 1
ATOM 907 C C . LYS B 2 20 ? -46.128 -49.925 -69.164 1.00 13.27 219 LYS B C 1
ATOM 908 O O . LYS B 2 20 ? -46.136 -50.755 -68.236 1.00 15.12 219 LYS B O 1
ATOM 914 N N . ASP B 2 21 ? -46.089 -48.606 -68.949 1.00 13.59 220 ASP B N 1
ATOM 915 C CA . ASP B 2 21 ? -46.055 -48.079 -67.591 1.00 12.95 220 ASP B CA 1
ATOM 916 C C . ASP B 2 21 ? -47.251 -48.563 -66.804 1.00 12.94 220 ASP B C 1
ATOM 917 O O . ASP B 2 21 ? -47.130 -48.899 -65.617 1.00 13.71 220 ASP B O 1
ATOM 922 N N . SER B 2 22 ? -48.421 -48.567 -67.452 1.00 12.29 221 SER B N 1
ATOM 923 C CA . SER B 2 22 ? -49.652 -48.917 -66.757 1.00 11.84 221 SER B CA 1
ATOM 924 C C . SER B 2 22 ? -49.715 -50.415 -66.446 1.00 12.30 221 SER B C 1
ATOM 925 O O . SER B 2 22 ? -50.263 -50.815 -65.414 1.00 12.59 221 SER B O 1
ATOM 928 N N . PHE B 2 23 ? -49.184 -51.265 -67.329 1.00 11.47 222 PHE B N 1
ATOM 929 C CA . PHE B 2 23 ? -49.056 -52.684 -66.992 1.00 12.10 222 PHE B CA 1
ATOM 930 C C . PHE B 2 23 ? -48.155 -52.885 -65.778 1.00 12.20 222 PHE B C 1
ATOM 931 O O . PHE B 2 23 ? -48.457 -53.698 -64.898 1.00 13.94 222 PHE B O 1
ATOM 939 N N . HIS B 2 24 ? -47.023 -52.174 -65.722 1.00 14.03 223 HIS B N 1
ATOM 940 C CA . HIS B 2 24 ? -46.127 -52.316 -64.574 1.00 15.55 223 HIS B CA 1
ATOM 941 C C . HIS B 2 24 ? -46.820 -51.902 -63.284 1.00 14.98 223 HIS B C 1
ATOM 942 O O . HIS B 2 24 ? -46.732 -52.600 -62.265 1.00 16.30 223 HIS B O 1
ATOM 949 N N . SER B 2 25 ? -47.515 -50.760 -63.309 1.00 14.54 224 SER B N 1
ATOM 950 C CA . SER B 2 25 ? -48.211 -50.292 -62.114 1.00 14.49 224 SER B CA 1
ATOM 951 C C . SER B 2 25 ? -49.280 -51.278 -61.671 1.00 14.16 224 SER B C 1
ATOM 952 O O . SER B 2 25 ? -49.448 -51.526 -60.470 1.00 15.06 224 SER B O 1
ATOM 955 N N . LEU B 2 26 ? -50.024 -51.844 -62.620 1.00 13.17 225 LEU B N 1
ATOM 956 C CA . LEU B 2 26 ? -51.052 -52.816 -62.259 1.00 12.48 225 LEU B CA 1
ATOM 957 C C . LEU B 2 26 ? -50.419 -54.078 -61.683 1.00 14.43 225 LEU B C 1
ATOM 958 O O . LEU B 2 26 ? -50.851 -54.583 -60.640 1.00 15.25 225 LEU B O 1
ATOM 963 N N . ARG B 2 27 ? -49.402 -54.619 -62.357 1.00 14.22 226 ARG B N 1
ATOM 964 C CA . ARG B 2 27 ? -48.720 -55.803 -61.846 1.00 16.43 226 ARG B CA 1
ATOM 965 C C . ARG B 2 27 ? -48.210 -55.581 -60.428 1.00 18.20 226 ARG B C 1
ATOM 966 O O . ARG B 2 27 ? -48.331 -56.463 -59.565 1.00 19.60 226 ARG B O 1
ATOM 974 N N . ASP B 2 28 ? -47.620 -54.413 -60.174 1.00 16.87 227 ASP B N 1
ATOM 975 C CA . ASP B 2 28 ? -47.065 -54.108 -58.864 1.00 17.58 227 ASP B CA 1
ATOM 976 C C . ASP B 2 28 ? -48.139 -53.943 -57.802 1.00 16.79 227 ASP B C 1
ATOM 977 O O . ASP B 2 28 ? -47.813 -53.943 -56.609 1.00 21.18 227 ASP B O 1
ATOM 982 N N . SER B 2 29 ? -49.404 -53.832 -58.202 1.00 16.77 228 SER B N 1
ATOM 983 C CA . SER B 2 29 ? -50.519 -53.694 -57.282 1.00 18.14 228 SER B CA 1
ATOM 984 C C . SER B 2 29 ? -51.145 -55.026 -56.897 1.00 18.25 228 SER B C 1
ATOM 985 O O . SER B 2 29 ? -51.975 -55.054 -55.981 1.00 22.43 228 SER B O 1
ATOM 988 N N . VAL B 2 30 ? -50.816 -56.112 -57.586 1.00 17.53 229 VAL B N 1
ATOM 989 C CA . VAL B 2 30 ? -51.481 -57.398 -57.395 1.00 20.20 229 VAL B CA 1
ATOM 990 C C . VAL B 2 30 ? -50.572 -58.282 -56.538 1.00 23.19 229 VAL B C 1
ATOM 991 O O . VAL B 2 30 ? -49.462 -58.605 -56.979 1.00 24.23 229 VAL B O 1
ATOM 995 N N . PRO B 2 31 ? -51.014 -58.705 -55.348 1.00 24.45 230 PRO B N 1
ATOM 996 C CA . PRO B 2 31 ? -50.121 -59.488 -54.469 1.00 27.84 230 PRO B CA 1
ATOM 997 C C . PRO B 2 31 ? -49.565 -60.742 -55.118 1.00 27.99 230 PRO B C 1
ATOM 998 O O . PRO B 2 31 ? -48.375 -61.044 -54.957 1.00 31.65 230 PRO B O 1
ATOM 1002 N N . SER B 2 32 ? -50.394 -61.487 -55.851 1.00 29.29 231 SER B N 1
ATOM 1003 C CA . SER B 2 32 ? -49.940 -62.733 -56.461 1.00 30.38 231 SER B CA 1
ATOM 1004 C C . SER B 2 32 ? -48.857 -62.516 -57.513 1.00 31.90 231 SER B C 1
ATOM 1005 O O . SER B 2 32 ? -48.174 -63.478 -57.885 1.00 36.94 231 SER B O 1
ATOM 1008 N N . LEU B 2 33 ? -48.671 -61.283 -57.981 1.00 29.20 232 LEU B N 1
ATOM 1009 C CA . LEU B 2 33 ? -47.670 -60.967 -58.988 1.00 30.96 232 LEU B CA 1
ATOM 1010 C C . LEU B 2 33 ? -46.527 -60.129 -58.445 1.00 36.76 232 LEU B C 1
ATOM 1011 O O . LEU B 2 33 ? -45.501 -59.998 -59.124 1.00 35.41 232 LEU B O 1
ATOM 1016 N N . GLN B 2 34 ? -46.692 -59.536 -57.262 1.00 40.99 233 GLN B N 1
ATOM 1017 C CA . GLN B 2 34 ? -45.700 -58.643 -56.685 1.00 41.54 233 GLN B CA 1
ATOM 1018 C C . GLN B 2 34 ? -44.357 -59.350 -56.583 1.00 45.35 233 GLN B C 1
ATOM 1019 O O . GLN B 2 34 ? -44.178 -60.241 -55.746 1.00 49.74 233 GLN B O 1
ATOM 1025 N N . GLY B 2 35 ? -43.432 -58.993 -57.468 1.00 42.91 234 GLY B N 1
ATOM 1026 C CA . GLY B 2 35 ? -42.110 -59.577 -57.477 1.00 40.77 234 GLY B CA 1
ATOM 1027 C C . GLY B 2 35 ? -41.885 -60.709 -58.455 1.00 41.16 234 GLY B C 1
ATOM 1028 O O . GLY B 2 35 ? -40.843 -61.364 -58.372 1.00 38.87 234 GLY B O 1
ATOM 1029 N N . GLU B 2 36 ? -42.809 -60.957 -59.381 1.00 41.92 235 GLU B N 1
ATOM 1030 C CA . GLU B 2 36 ? -42.704 -62.099 -60.282 1.00 42.92 235 GLU B CA 1
ATOM 1031 C C . GLU B 2 36 ? -42.718 -61.664 -61.744 1.00 43.19 235 GLU B C 1
ATOM 1032 O O . GLU B 2 36 ? -42.989 -60.507 -62.080 1.00 44.49 235 GLU B O 1
ATOM 1038 N N . LYS B 2 37 ? -42.420 -62.630 -62.613 1.00 41.67 236 LYS B N 1
ATOM 1039 C CA . LYS B 2 37 ? -42.405 -62.421 -64.054 1.00 42.25 236 LYS B CA 1
ATOM 1040 C C . LYS B 2 37 ? -43.763 -62.811 -64.625 1.00 38.03 236 LYS B C 1
ATOM 1041 O O . LYS B 2 37 ? -44.260 -63.914 -64.378 1.00 40.96 236 LYS B O 1
ATOM 1047 N N . ALA B 2 38 ? -44.364 -61.903 -65.384 1.00 31.47 237 ALA B N 1
ATOM 1048 C CA . ALA B 2 38 ? -45.739 -62.091 -65.818 1.00 25.01 237 ALA B CA 1
ATOM 1049 C C . ALA B 2 38 ? -45.918 -61.493 -67.201 1.00 22.73 237 ALA B C 1
ATOM 1050 O O . ALA B 2 38 ? -45.468 -60.375 -67.455 1.00 25.83 237 ALA B O 1
ATOM 1052 N N . SER B 2 39 ? -46.565 -62.245 -68.086 1.00 21.61 238 SER B N 1
ATOM 1053 C CA . SER B 2 39 ? -46.962 -61.720 -69.379 1.00 19.28 238 SER B CA 1
ATOM 1054 C C . SER B 2 39 ? -48.127 -60.752 -69.205 1.00 16.70 238 SER B C 1
ATOM 1055 O O . SER B 2 39 ? -48.750 -60.669 -68.142 1.00 17.96 238 SER B O 1
ATOM 1058 N N . ARG B 2 40 ? -48.445 -60.031 -70.284 1.00 15.99 239 ARG B N 1
ATOM 1059 C CA . ARG B 2 40 ? -49.586 -59.124 -70.251 1.00 15.24 239 ARG B CA 1
ATOM 1060 C C . ARG B 2 40 ? -50.871 -59.878 -69.920 1.00 15.44 239 ARG B C 1
ATOM 1061 O O . ARG B 2 40 ? -51.665 -59.432 -69.083 1.00 15.08 239 ARG B O 1
ATOM 1069 N N . ALA B 2 41 ? -51.077 -61.039 -70.544 1.00 16.16 240 ALA B N 1
ATOM 1070 C CA . ALA B 2 41 ? -52.266 -61.827 -70.248 1.00 19.41 240 ALA B CA 1
ATOM 1071 C C . ALA B 2 41 ? -52.289 -62.261 -68.788 1.00 16.86 240 ALA B C 1
ATOM 1072 O O . ALA B 2 41 ? -53.342 -62.235 -68.145 1.00 16.50 240 ALA B O 1
ATOM 1074 N N . GLN B 2 42 ? -51.135 -62.643 -68.236 1.00 17.12 241 GLN B N 1
ATOM 1075 C CA . GLN B 2 42 ? -51.097 -63.055 -66.837 1.00 17.82 241 GLN B CA 1
ATOM 1076 C C . GLN B 2 42 ? -51.408 -61.890 -65.901 1.00 15.52 241 GLN B C 1
ATOM 1077 O O . GLN B 2 42 ? -52.088 -62.066 -64.877 1.00 17.79 241 GLN B O 1
ATOM 1083 N N . ILE B 2 43 ? -50.900 -60.698 -66.218 1.00 14.57 242 ILE B N 1
ATOM 1084 C CA . ILE B 2 43 ? -51.173 -59.543 -65.373 1.00 13.52 242 ILE B CA 1
ATOM 1085 C C . ILE B 2 43 ? -52.666 -59.251 -65.371 1.00 13.34 242 ILE B C 1
ATOM 1086 O O . ILE B 2 43 ? -53.286 -59.069 -64.312 1.00 14.74 242 ILE B O 1
ATOM 1091 N N . LEU B 2 44 ? -53.274 -59.217 -66.562 1.00 12.59 243 LEU B N 1
ATOM 1092 C CA . LEU B 2 44 ? -54.706 -58.957 -66.650 1.00 12.29 243 LEU B CA 1
ATOM 1093 C C . LEU B 2 44 ? -55.499 -60.004 -65.896 1.00 13.18 243 LEU B C 1
ATOM 1094 O O . LEU B 2 44 ? -56.402 -59.672 -65.121 1.00 12.89 243 LEU B O 1
ATOM 1099 N N . ASP B 2 45 ? -55.193 -61.283 -66.127 1.00 13.55 244 ASP B N 1
ATOM 1100 C CA . ASP B 2 45 ? -56.019 -62.331 -65.538 1.00 13.95 244 ASP B CA 1
ATOM 1101 C C . ASP B 2 45 ? -55.866 -62.366 -64.020 1.00 14.01 244 ASP B C 1
ATOM 1102 O O . ASP B 2 45 ? -56.846 -62.596 -63.295 1.00 14.34 244 ASP B O 1
ATOM 1107 N N . LYS B 2 46 ? -54.638 -62.188 -63.518 1.00 14.77 245 LYS B N 1
ATOM 1108 C CA . LYS B 2 46 ? -54.455 -62.175 -62.073 1.00 14.28 245 LYS B CA 1
ATOM 1109 C C . LYS B 2 46 ? -55.055 -60.929 -61.431 1.00 13.05 245 LYS B C 1
ATOM 1110 O O . LYS B 2 46 ? -55.544 -60.997 -60.301 1.00 15.54 245 LYS B O 1
ATOM 1116 N N . ALA B 2 47 ? -55.048 -59.786 -62.121 1.00 13.69 246 ALA B N 1
ATOM 1117 C CA . ALA B 2 47 ? -55.712 -58.616 -61.564 1.00 12.86 246 ALA B CA 1
ATOM 1118 C C . ALA B 2 47 ? -57.219 -58.822 -61.495 1.00 12.43 246 ALA B C 1
ATOM 1119 O O . ALA B 2 47 ? -57.860 -58.408 -60.527 1.00 13.41 246 ALA B O 1
ATOM 1121 N N . THR B 2 48 ? -57.801 -59.435 -62.526 1.00 12.40 247 THR B N 1
ATOM 1122 C CA . THR B 2 48 ? -59.232 -59.720 -62.534 1.00 11.50 247 THR B CA 1
ATOM 1123 C C . THR B 2 48 ? -59.605 -60.593 -61.352 1.00 12.20 247 THR B C 1
ATOM 1124 O O . THR B 2 48 ? -60.567 -60.302 -60.617 1.00 13.43 247 THR B O 1
ATOM 1128 N N . GLU B 2 49 ? -58.838 -61.670 -61.146 1.00 13.95 248 GLU B N 1
ATOM 1129 C CA . GLU B 2 49 ? -59.109 -62.581 -60.038 1.00 14.88 248 GLU B CA 1
ATOM 1130 C C . GLU B 2 49 ? -58.981 -61.864 -58.696 1.00 14.28 248 GLU B C 1
ATOM 1131 O O . GLU B 2 49 ? -59.788 -62.086 -57.780 1.00 16.39 248 GLU B O 1
ATOM 1137 N N . TYR B 2 50 ? -57.967 -61.008 -58.570 1.00 14.18 249 TYR B N 1
ATOM 1138 C CA . TYR B 2 50 ? -57.737 -60.301 -57.316 1.00 15.04 249 TYR B CA 1
ATOM 1139 C C . TYR B 2 50 ? -58.863 -59.324 -57.004 1.00 15.59 249 TYR B C 1
ATOM 1140 O O . TYR B 2 50 ? -59.341 -59.263 -55.868 1.00 15.75 249 TYR B O 1
ATOM 1149 N N . ILE B 2 51 ? -59.295 -58.538 -57.989 1.00 13.60 250 ILE B N 1
ATOM 1150 C CA . ILE B 2 51 ? -60.375 -57.585 -57.742 1.00 14.52 250 ILE B CA 1
ATOM 1151 C C . ILE B 2 51 ? -61.662 -58.315 -57.376 1.00 14.30 250 ILE B C 1
ATOM 1152 O O . ILE B 2 51 ? -62.369 -57.934 -56.435 1.00 15.99 250 ILE B O 1
ATOM 1157 N N . GLN B 2 52 ? -61.988 -59.371 -58.121 1.00 15.14 251 GLN B N 1
ATOM 1158 C CA . GLN B 2 52 ? -63.168 -60.168 -57.808 1.00 15.18 251 GLN B CA 1
ATOM 1159 C C . GLN B 2 52 ? -63.104 -60.693 -56.378 1.00 14.06 251 GLN B C 1
ATOM 1160 O O . GLN B 2 52 ? -64.087 -60.618 -55.624 1.00 16.51 251 GLN B O 1
ATOM 1166 N N . TYR B 2 53 ? -61.942 -61.206 -55.990 1.00 14.53 252 TYR B N 1
ATOM 1167 C CA . TYR B 2 53 ? -61.754 -61.725 -54.644 1.00 15.92 252 TYR B CA 1
ATOM 1168 C C . TYR B 2 53 ? -61.923 -60.628 -53.607 1.00 16.16 252 TYR B C 1
ATOM 1169 O O . TYR B 2 53 ? -62.604 -60.823 -52.594 1.00 17.88 252 TYR B O 1
ATOM 1178 N N . MET B 2 54 ? -61.298 -59.469 -53.830 1.00 16.14 253 MET B N 1
ATOM 1179 C CA . MET B 2 54 ? -61.336 -58.408 -52.821 1.00 16.21 253 MET B CA 1
ATOM 1180 C C . MET B 2 54 ? -62.734 -57.833 -52.660 1.00 15.71 253 MET B C 1
ATOM 1181 O O . MET B 2 54 ? -63.133 -57.464 -51.549 1.00 18.66 253 MET B O 1
ATOM 1186 N N . ARG B 2 55 ? -63.475 -57.707 -53.758 1.00 15.87 254 ARG B N 1
ATOM 1187 C CA . ARG B 2 55 ? -64.844 -57.219 -53.670 1.00 16.45 254 ARG B CA 1
ATOM 1188 C C . ARG B 2 55 ? -65.693 -58.149 -52.810 1.00 17.53 254 ARG B C 1
ATOM 1189 O O . ARG B 2 55 ? -66.454 -57.690 -51.943 1.00 19.05 254 ARG B O 1
ATOM 1197 N N . ARG B 2 56 ? -65.550 -59.465 -53.014 1.00 16.81 255 ARG B N 1
ATOM 1198 C CA . ARG B 2 56 ? -66.275 -60.425 -52.192 1.00 17.57 255 ARG B CA 1
ATOM 1199 C C . ARG B 2 56 ? -65.755 -60.419 -50.753 1.00 17.38 255 ARG B C 1
ATOM 1200 O O . ARG B 2 56 ? -66.541 -60.532 -49.800 1.00 19.71 255 ARG B O 1
ATOM 1208 N N . LYS B 2 57 ? -64.436 -60.279 -50.573 1.00 17.12 256 LYS B N 1
ATOM 1209 C CA . LYS B 2 57 ? -63.868 -60.275 -49.227 1.00 17.85 256 LYS B CA 1
ATOM 1210 C C . LYS B 2 57 ? -64.412 -59.119 -48.403 1.00 18.22 256 LYS B C 1
ATOM 1211 O O . LYS B 2 57 ? -64.676 -59.280 -47.204 1.00 19.87 256 LYS B O 1
ATOM 1217 N N . ASN B 2 58 ? -64.577 -57.943 -49.016 1.00 18.83 257 ASN B N 1
ATOM 1218 C CA . ASN B 2 58 ? -65.129 -56.816 -48.272 1.00 19.44 257 ASN B CA 1
ATOM 1219 C C . ASN B 2 58 ? -66.579 -57.065 -47.881 1.00 19.43 257 ASN B C 1
ATOM 1220 O O . ASN B 2 58 ? -67.019 -56.603 -46.820 1.00 22.74 257 ASN B O 1
ATOM 1225 N N . HIS B 2 59 ? -67.324 -57.811 -48.701 1.00 21.23 258 HIS B N 1
ATOM 1226 C CA A HIS B 2 59 ? -68.653 -58.261 -48.293 0.39 23.16 258 HIS B CA 1
ATOM 1227 C CA B HIS B 2 59 ? -68.651 -58.247 -48.281 0.61 22.78 258 HIS B CA 1
ATOM 1228 C C . HIS B 2 59 ? -68.570 -59.167 -47.068 1.00 23.61 258 HIS B C 1
ATOM 1229 O O . HIS B 2 59 ? -69.358 -59.029 -46.119 1.00 25.32 258 HIS B O 1
ATOM 1242 N N . THR B 2 60 ? -67.617 -60.104 -47.070 1.00 22.26 259 THR B N 1
ATOM 1243 C CA . THR B 2 60 ? -67.428 -60.966 -45.908 1.00 23.09 259 THR B CA 1
ATOM 1244 C C . THR B 2 60 ? -67.116 -60.143 -44.668 1.00 23.85 259 THR B C 1
ATOM 1245 O O . THR B 2 60 ? -67.645 -60.415 -43.582 1.00 25.11 259 THR B O 1
ATOM 1249 N N . HIS B 2 61 ? -66.264 -59.123 -44.802 1.00 23.88 260 HIS B N 1
ATOM 1250 C CA . HIS B 2 61 ? -65.957 -58.274 -43.653 1.00 23.18 260 HIS B CA 1
ATOM 1251 C C . HIS B 2 61 ? -67.207 -57.567 -43.149 1.00 24.04 260 HIS B C 1
ATOM 1252 O O . HIS B 2 61 ? -67.425 -57.464 -41.935 1.00 26.20 260 HIS B O 1
ATOM 1259 N N . GLN B 2 62 ? -68.025 -57.039 -44.064 1.00 25.02 261 GLN B N 1
ATOM 1260 C CA . GLN B 2 62 ? -69.219 -56.312 -43.643 1.00 27.60 261 GLN B CA 1
ATOM 1261 C C . GLN B 2 62 ? -70.206 -57.231 -42.938 1.00 30.29 261 GLN B C 1
ATOM 1262 O O . GLN B 2 62 ? -70.853 -56.823 -41.961 1.00 31.81 261 GLN B O 1
ATOM 1268 N N . GLN B 2 63 ? -70.324 -58.476 -43.404 1.00 28.57 262 GLN B N 1
ATOM 1269 C CA . GLN B 2 63 ? -71.154 -59.450 -42.704 1.00 31.20 262 GLN B CA 1
ATOM 1270 C C . GLN B 2 63 ? -70.670 -59.654 -41.272 1.00 30.67 262 GLN B C 1
ATOM 1271 O O . GLN B 2 63 ? -71.476 -59.684 -40.334 1.00 31.58 262 GLN B O 1
ATOM 1277 N N . ASP B 2 64 ? -69.354 -59.763 -41.075 1.00 29.68 263 ASP B N 1
ATOM 1278 C CA . ASP B 2 64 ? -68.825 -59.921 -39.723 1.00 27.59 263 ASP B CA 1
ATOM 1279 C C . ASP B 2 64 ? -69.092 -58.684 -38.876 1.00 28.94 263 ASP B C 1
ATOM 1280 O O . ASP B 2 64 ? -69.418 -58.802 -37.689 1.00 28.82 263 ASP B O 1
ATOM 1285 N N . ILE B 2 65 ? -68.963 -57.496 -39.466 1.00 28.81 264 ILE B N 1
ATOM 1286 C CA . ILE B 2 65 ? -69.246 -56.246 -38.763 1.00 29.41 264 ILE B CA 1
ATOM 1287 C C . ILE B 2 65 ? -70.705 -56.197 -38.335 1.00 32.35 264 ILE B C 1
ATOM 1288 O O . ILE B 2 65 ? -71.026 -55.802 -37.206 1.00 35.50 264 ILE B O 1
ATOM 1293 N N . ASP B 2 66 ? -71.610 -56.607 -39.224 1.00 33.10 265 ASP B N 1
ATOM 1294 C CA . ASP B 2 66 ? -73.031 -56.596 -38.898 1.00 38.12 265 ASP B CA 1
ATOM 1295 C C . ASP B 2 66 ? -73.348 -57.599 -37.798 1.00 39.37 265 ASP B C 1
ATOM 1296 O O . ASP B 2 66 ? -74.188 -57.332 -36.928 1.00 43.44 265 ASP B O 1
ATOM 1301 N N . ASP B 2 67 ? -72.692 -58.763 -37.822 1.00 37.64 266 ASP B N 1
ATOM 1302 C CA . ASP B 2 67 ? -72.866 -59.724 -36.738 1.00 38.39 266 ASP B CA 1
ATOM 1303 C C . ASP B 2 67 ? -72.394 -59.131 -35.419 1.00 37.53 266 ASP B C 1
ATOM 1304 O O . ASP B 2 67 ? -73.074 -59.259 -34.396 1.00 39.77 266 ASP B O 1
ATOM 1309 N N . LEU B 2 68 ? -71.246 -58.450 -35.422 1.00 34.18 267 LEU B N 1
ATOM 1310 C CA . LEU B 2 68 ? -70.714 -57.922 -34.167 1.00 33.58 267 LEU B CA 1
ATOM 1311 C C . LEU B 2 68 ? -71.546 -56.767 -33.624 1.00 34.87 267 LEU B C 1
ATOM 1312 O O . LEU B 2 68 ? -71.694 -56.639 -32.401 1.00 35.27 267 LEU B O 1
ATOM 1317 N N . LYS B 2 69 ? -72.080 -55.910 -34.495 1.00 37.05 268 LYS B N 1
ATOM 1318 C CA . LYS B 2 69 ? -72.909 -54.807 -34.017 1.00 39.06 268 LYS B CA 1
ATOM 1319 C C . LYS B 2 69 ? -74.163 -55.335 -33.334 1.00 40.31 268 LYS B C 1
ATOM 1320 O O . LYS B 2 69 ? -74.591 -54.806 -32.295 1.00 40.14 268 LYS B O 1
ATOM 1326 N N . ARG B 2 70 ? -74.743 -56.403 -33.885 1.00 40.14 269 ARG B N 1
ATOM 1327 C CA . ARG B 2 70 ? -75.868 -57.058 -33.233 1.00 41.33 269 ARG B CA 1
ATOM 1328 C C . ARG B 2 70 ? -75.453 -57.660 -31.899 1.00 39.08 269 ARG B C 1
ATOM 1329 O O . ARG B 2 70 ? -76.186 -57.550 -30.910 1.00 39.28 269 ARG B O 1
ATOM 1337 N N . GLN B 2 71 ? -74.272 -58.284 -31.842 1.00 38.58 270 GLN B N 1
ATOM 1338 C CA . GLN B 2 71 ? -73.815 -58.879 -30.586 1.00 36.71 270 GLN B CA 1
ATOM 1339 C C . GLN B 2 71 ? -73.632 -57.830 -29.496 1.00 34.52 270 GLN B C 1
ATOM 1340 O O . GLN B 2 71 ? -74.024 -58.054 -28.345 1.00 35.63 270 GLN B O 1
ATOM 1346 N N . ASN B 2 72 ? -73.054 -56.673 -29.832 1.00 34.88 271 ASN B N 1
ATOM 1347 C CA . ASN B 2 72 ? -72.793 -55.660 -28.811 1.00 34.11 271 ASN B CA 1
ATOM 1348 C C . ASN B 2 72 ? -74.061 -54.967 -28.346 1.00 35.44 271 ASN B C 1
ATOM 1349 O O . ASN B 2 72 ? -74.162 -54.599 -27.169 1.00 35.76 271 ASN B O 1
ATOM 1354 N N . ALA B 2 73 ? -75.022 -54.751 -29.243 1.00 38.14 272 ALA B N 1
ATOM 1355 C CA . ALA B 2 73 ? -76.299 -54.191 -28.820 1.00 40.33 272 ALA B CA 1
ATOM 1356 C C . ALA B 2 73 ? -76.983 -55.114 -27.824 1.00 41.60 272 ALA B C 1
ATOM 1357 O O . ALA B 2 73 ? -77.528 -54.661 -26.807 1.00 42.42 272 ALA B O 1
ATOM 1359 N N . LEU B 2 74 ? -76.938 -56.421 -28.085 1.00 41.43 273 LEU B N 1
ATOM 1360 C CA . LEU B 2 74 ? -77.539 -57.380 -27.166 1.00 43.88 273 LEU B CA 1
ATOM 1361 C C . LEU B 2 74 ? -76.856 -57.341 -25.805 1.00 43.27 273 LEU B C 1
ATOM 1362 O O . LEU B 2 74 ? -77.526 -57.382 -24.769 1.00 44.31 273 LEU B O 1
ATOM 1367 N N . LEU B 2 75 ? -75.523 -57.254 -25.786 1.00 41.04 274 LEU B N 1
ATOM 1368 C CA . LEU B 2 75 ? -74.807 -57.197 -24.514 1.00 38.72 274 LEU B CA 1
ATOM 1369 C C . LEU B 2 75 ? -75.105 -55.904 -23.768 1.00 36.72 274 LEU B C 1
ATOM 1370 O O . LEU B 2 75 ? -75.215 -55.907 -22.537 1.00 37.00 274 LEU B O 1
ATOM 1375 N N . GLU B 2 76 ? -75.231 -54.785 -24.488 1.00 38.89 275 GLU B N 1
ATOM 1376 C CA . GLU B 2 76 ? -75.605 -53.534 -23.831 1.00 38.78 275 GLU B CA 1
ATOM 1377 C C . GLU B 2 76 ? -76.980 -53.648 -23.190 1.00 42.37 275 GLU B C 1
ATOM 1378 O O . GLU B 2 76 ? -77.218 -53.108 -22.102 1.00 42.11 275 GLU B O 1
ATOM 1384 N N . GLN B 2 77 ? -77.896 -54.356 -23.852 1.00 44.76 276 GLN B N 1
ATOM 1385 C CA . GLN B 2 77 ? -79.226 -54.572 -23.294 1.00 44.30 276 GLN B CA 1
ATOM 1386 C C . GLN B 2 77 ? -79.165 -55.422 -22.032 1.00 44.51 276 GLN B C 1
ATOM 1387 O O . GLN B 2 77 ? -79.935 -55.198 -21.088 1.00 47.36 276 GLN B O 1
ATOM 1393 N N . GLN B 2 78 ? -78.247 -56.392 -21.984 1.00 43.23 277 GLN B N 1
ATOM 1394 C CA . GLN B 2 78 ? -78.128 -57.215 -20.785 1.00 42.81 277 GLN B CA 1
ATOM 1395 C C . GLN B 2 78 ? -77.442 -56.471 -19.647 1.00 42.10 277 GLN B C 1
ATOM 1396 O O . GLN B 2 78 ? -77.716 -56.760 -18.477 1.00 42.15 277 GLN B O 1
ATOM 1402 N N . VAL B 2 79 ? -76.563 -55.515 -19.954 1.00 41.06 278 VAL B N 1
ATOM 1403 C CA . VAL B 2 79 ? -76.007 -54.670 -18.900 1.00 42.14 278 VAL B CA 1
ATOM 1404 C C . VAL B 2 79 ? -77.072 -53.723 -18.363 1.00 46.25 278 VAL B C 1
ATOM 1405 O O . VAL B 2 79 ? -77.171 -53.500 -17.149 1.00 48.54 278 VAL B O 1
ATOM 1409 N N . ARG B 2 80 ? -77.895 -53.165 -19.254 1.00 48.94 279 ARG B N 1
ATOM 1410 C CA . ARG B 2 80 ? -78.955 -52.255 -18.831 1.00 51.48 279 ARG B CA 1
ATOM 1411 C C . ARG B 2 80 ? -79.966 -52.957 -17.933 1.00 52.00 279 ARG B C 1
ATOM 1412 O O . ARG B 2 80 ? -80.518 -52.344 -17.011 1.00 53.30 279 ARG B O 1
ATOM 1420 N N . ALA B 2 81 ? -80.213 -54.240 -18.179 1.00 52.41 280 ALA B N 1
ATOM 1421 C CA . ALA B 2 81 ? -81.191 -54.996 -17.422 1.00 53.88 280 ALA B CA 1
ATOM 1422 C C . ALA B 2 81 ? -80.609 -55.444 -16.084 1.00 54.25 280 ALA B C 1
ATOM 1423 O O . ALA B 2 81 ? -81.129 -55.108 -15.021 1.00 57.46 280 ALA B O 1
ATOM 1425 N N . HIS C 1 7 ? -43.024 -15.623 -37.815 1.00 66.55 897 HIS C N 1
ATOM 1426 C CA . HIS C 1 7 ? -44.193 -14.919 -38.329 1.00 66.86 897 HIS C CA 1
ATOM 1427 C C . HIS C 1 7 ? -44.007 -14.540 -39.793 1.00 65.38 897 HIS C C 1
ATOM 1428 O O . HIS C 1 7 ? -44.960 -14.556 -40.572 1.00 64.04 897 HIS C O 1
ATOM 1435 N N . GLU C 1 8 ? -42.772 -14.188 -40.158 1.00 64.24 898 GLU C N 1
ATOM 1436 C CA . GLU C 1 8 ? -42.479 -13.849 -41.546 1.00 63.93 898 GLU C CA 1
ATOM 1437 C C . GLU C 1 8 ? -42.656 -15.063 -42.451 1.00 55.71 898 GLU C C 1
ATOM 1438 O O . GLU C 1 8 ? -43.272 -14.970 -43.518 1.00 47.23 898 GLU C O 1
ATOM 1444 N N . GLU C 1 9 ? -42.126 -16.215 -42.032 1.00 54.87 899 GLU C N 1
ATOM 1445 C CA . GLU C 1 9 ? -42.353 -17.453 -42.769 1.00 52.63 899 GLU C CA 1
ATOM 1446 C C . GLU C 1 9 ? -43.836 -17.795 -42.842 1.00 43.89 899 GLU C C 1
ATOM 1447 O O . GLU C 1 9 ? -44.294 -18.361 -43.843 1.00 39.86 899 GLU C O 1
ATOM 1453 N N . ASN C 1 10 ? -44.603 -17.451 -41.805 1.00 39.38 900 ASN C N 1
ATOM 1454 C CA . ASN C 1 10 ? -46.036 -17.727 -41.823 1.00 36.81 900 ASN C CA 1
ATOM 1455 C C . ASN C 1 10 ? -46.760 -16.835 -42.825 1.00 31.40 900 ASN C C 1
ATOM 1456 O O . ASN C 1 10 ? -47.651 -17.297 -43.547 1.00 30.56 900 ASN C O 1
ATOM 1461 N N . VAL C 1 11 ? -46.410 -15.548 -42.864 1.00 30.13 901 VAL C N 1
ATOM 1462 C CA . VAL C 1 11 ? -47.030 -14.642 -43.828 1.00 25.30 901 VAL C CA 1
ATOM 1463 C C . VAL C 1 11 ? -46.680 -15.071 -45.247 1.00 25.75 901 VAL C C 1
ATOM 1464 O O . VAL C 1 11 ? -47.537 -15.091 -46.142 1.00 24.98 901 VAL C O 1
ATOM 1468 N N . LYS C 1 12 ? -45.419 -15.446 -45.462 1.00 26.71 902 LYS C N 1
ATOM 1469 C CA . LYS C 1 12 ? -44.986 -15.904 -46.777 1.00 27.60 902 LYS C CA 1
ATOM 1470 C C . LYS C 1 12 ? -45.742 -17.158 -47.205 1.00 27.80 902 LYS C C 1
ATOM 1471 O O . LYS C 1 12 ? -46.206 -17.252 -48.345 1.00 27.75 902 LYS C O 1
ATOM 1477 N N . ARG C 1 13 ? -45.894 -18.127 -46.295 1.00 31.03 903 ARG C N 1
ATOM 1478 C CA . ARG C 1 13 ? -46.584 -19.369 -46.642 1.00 32.61 903 ARG C CA 1
ATOM 1479 C C . ARG C 1 13 ? -48.038 -19.114 -47.012 1.00 29.22 903 ARG C C 1
ATOM 1480 O O . ARG C 1 13 ? -48.532 -19.635 -48.020 1.00 29.54 903 ARG C O 1
ATOM 1488 N N . ARG C 1 14 ? -48.738 -18.306 -46.215 1.00 27.29 904 ARG C N 1
ATOM 1489 C CA . ARG C 1 14 ? -50.144 -18.026 -46.480 1.00 25.73 904 ARG C CA 1
ATOM 1490 C C . ARG C 1 14 ? -50.315 -17.263 -47.787 1.00 24.74 904 ARG C C 1
ATOM 1491 O O . ARG C 1 14 ? -51.267 -17.512 -48.535 1.00 27.13 904 ARG C O 1
ATOM 1499 N N . THR C 1 15 ? -49.402 -16.333 -48.073 1.00 23.82 905 THR C N 1
ATOM 1500 C CA . THR C 1 15 ? -49.462 -15.596 -49.332 1.00 21.36 905 THR C CA 1
ATOM 1501 C C . THR C 1 15 ? -49.249 -16.529 -50.514 1.00 21.47 905 THR C C 1
ATOM 1502 O O . THR C 1 15 ? -50.006 -16.494 -51.493 1.00 21.63 905 THR C O 1
ATOM 1506 N N . HIS C 1 16 ? -48.233 -17.390 -50.436 1.00 22.99 906 HIS C N 1
ATOM 1507 C CA . HIS C 1 16 ? -48.017 -18.335 -51.528 1.00 24.64 906 HIS C CA 1
ATOM 1508 C C . HIS C 1 16 ? -49.194 -19.289 -51.684 1.00 25.66 906 HIS C C 1
ATOM 1509 O O . HIS C 1 16 ? -49.531 -19.675 -52.809 1.00 25.48 906 HIS C O 1
ATOM 1516 N N . ASN C 1 17 ? -49.845 -19.661 -50.578 1.00 26.74 907 ASN C N 1
ATOM 1517 C CA . ASN C 1 17 ? -50.999 -20.552 -50.665 1.00 28.29 907 ASN C CA 1
ATOM 1518 C C . ASN C 1 17 ? -52.132 -19.917 -51.461 1.00 25.78 907 ASN C C 1
ATOM 1519 O O . ASN C 1 17 ? -52.794 -20.597 -52.263 1.00 27.25 907 ASN C O 1
ATOM 1524 N N . VAL C 1 18 ? -52.364 -18.613 -51.267 1.00 23.81 908 VAL C N 1
ATOM 1525 C CA . VAL C 1 18 ? -53.425 -17.936 -52.007 1.00 22.85 908 VAL C CA 1
ATOM 1526 C C . VAL C 1 18 ? -53.063 -17.844 -53.482 1.00 21.00 908 VAL C C 1
ATOM 1527 O O . VAL C 1 18 ? -53.895 -18.111 -54.357 1.00 21.14 908 VAL C O 1
ATOM 1531 N N . LEU C 1 19 ? -51.816 -17.450 -53.777 1.00 20.89 909 LEU C N 1
ATOM 1532 C CA . LEU C 1 19 ? -51.380 -17.344 -55.166 1.00 19.44 909 LEU C CA 1
ATOM 1533 C C . LEU C 1 19 ? -51.460 -18.691 -55.873 1.00 19.68 909 LEU C C 1
ATOM 1534 O O . LEU C 1 19 ? -51.869 -18.769 -57.038 1.00 21.05 909 LEU C O 1
ATOM 1539 N N . GLU C 1 20 ? -51.087 -19.765 -55.177 1.00 20.91 910 GLU C N 1
ATOM 1540 C CA . GLU C 1 20 ? -51.106 -21.079 -55.803 1.00 23.02 910 GLU C CA 1
ATOM 1541 C C . GLU C 1 20 ? -52.532 -21.533 -56.093 1.00 21.74 910 GLU C C 1
ATOM 1542 O O . GLU C 1 20 ? -52.798 -22.133 -57.144 1.00 22.34 910 GLU C O 1
ATOM 1548 N N . ARG C 1 21 ? -53.467 -21.221 -55.194 1.00 22.02 911 ARG C N 1
ATOM 1549 C CA . ARG C 1 21 ? -54.868 -21.541 -55.451 1.00 22.76 911 ARG C CA 1
ATOM 1550 C C . ARG C 1 21 ? -55.398 -20.747 -56.639 1.00 20.30 911 ARG C C 1
ATOM 1551 O O . ARG C 1 21 ? -56.113 -21.297 -57.485 1.00 21.60 911 ARG C O 1
ATOM 1559 N N . GLN C 1 22 ? -55.041 -19.459 -56.726 1.00 19.15 912 GLN C N 1
ATOM 1560 C CA . GLN C 1 22 ? -55.498 -18.647 -57.849 1.00 19.81 912 GLN C CA 1
ATOM 1561 C C . GLN C 1 22 ? -54.998 -19.225 -59.165 1.00 19.44 912 GLN C C 1
ATOM 1562 O O . GLN C 1 22 ? -55.750 -19.314 -60.147 1.00 19.86 912 GLN C O 1
ATOM 1568 N N . ARG C 1 23 ? -53.735 -19.655 -59.197 1.00 17.80 913 ARG C N 1
ATOM 1569 C CA A ARG C 1 23 ? -53.222 -20.217 -60.437 0.38 17.10 913 ARG C CA 1
ATOM 1570 C CA B ARG C 1 23 ? -53.179 -20.251 -60.411 0.62 18.97 913 ARG C CA 1
ATOM 1571 C C . ARG C 1 23 ? -53.885 -21.550 -60.761 1.00 18.12 913 ARG C C 1
ATOM 1572 O O . ARG C 1 23 ? -54.167 -21.823 -61.936 1.00 17.76 913 ARG C O 1
ATOM 1587 N N . ARG C 1 24 ? -54.160 -22.381 -59.748 1.00 18.21 914 ARG C N 1
ATOM 1588 C CA . ARG C 1 24 ? -54.834 -23.647 -60.022 1.00 18.01 914 ARG C CA 1
ATOM 1589 C C . ARG C 1 24 ? -56.236 -23.407 -60.562 1.00 19.05 914 ARG C C 1
ATOM 1590 O O . ARG C 1 24 ? -56.695 -24.126 -61.457 1.00 19.32 914 ARG C O 1
ATOM 1598 N N . ASN C 1 25 ? -56.939 -22.406 -60.022 1.00 18.84 915 ASN C N 1
ATOM 1599 C CA . ASN C 1 25 ? -58.288 -22.118 -60.503 1.00 20.29 915 ASN C CA 1
ATOM 1600 C C . ASN C 1 25 ? -58.256 -21.622 -61.940 1.00 17.86 915 ASN C C 1
ATOM 1601 O O . ASN C 1 25 ? -59.130 -21.972 -62.736 1.00 18.66 915 ASN C O 1
ATOM 1606 N N . GLU C 1 26 ? -57.270 -20.780 -62.276 1.00 18.35 916 GLU C N 1
ATOM 1607 C CA . GLU C 1 26 ? -57.140 -20.317 -63.651 1.00 17.90 916 GLU C CA 1
ATOM 1608 C C . GLU C 1 26 ? -56.858 -21.482 -64.579 1.00 15.80 916 GLU C C 1
ATOM 1609 O O . GLU C 1 26 ? -57.442 -21.576 -65.663 1.00 15.76 916 GLU C O 1
ATOM 1615 N N . LEU C 1 27 ? -55.965 -22.386 -64.164 1.00 14.49 917 LEU C N 1
ATOM 1616 C CA . LEU C 1 27 ? -55.642 -23.542 -64.994 1.00 14.37 917 LEU C CA 1
ATOM 1617 C C . LEU C 1 27 ? -56.853 -24.449 -65.175 1.00 14.40 917 LEU C C 1
ATOM 1618 O O . LEU C 1 27 ? -57.079 -24.988 -66.268 1.00 14.65 917 LEU C O 1
ATOM 1623 N N . LYS C 1 28 ? -57.653 -24.623 -64.120 1.00 14.19 918 LYS C N 1
ATOM 1624 C CA . LYS C 1 28 ? -58.866 -25.433 -64.230 1.00 14.80 918 LYS C CA 1
ATOM 1625 C C . LYS C 1 28 ? -59.830 -24.846 -65.254 1.00 13.92 918 LYS C C 1
ATOM 1626 O O . LYS C 1 28 ? -60.399 -25.582 -66.070 1.00 15.15 918 LYS C O 1
ATOM 1632 N N . ARG C 1 29 ? -60.032 -23.518 -65.226 1.00 15.62 919 ARG C N 1
ATOM 1633 C CA . ARG C 1 29 ? -60.903 -22.905 -66.225 1.00 14.63 919 ARG C CA 1
ATOM 1634 C C . ARG C 1 29 ? -60.368 -23.141 -67.627 1.00 13.80 919 ARG C C 1
ATOM 1635 O O . ARG C 1 29 ? -61.145 -23.385 -68.552 1.00 14.71 919 ARG C O 1
ATOM 1643 N N . SER C 1 30 ? -59.045 -23.072 -67.802 1.00 13.39 920 SER C N 1
ATOM 1644 C CA . SER C 1 30 ? -58.474 -23.352 -69.117 1.00 12.91 920 SER C CA 1
ATOM 1645 C C . SER C 1 30 ? -58.708 -24.801 -69.525 1.00 11.32 920 SER C C 1
ATOM 1646 O O . SER C 1 30 ? -59.021 -25.072 -70.688 1.00 12.58 920 SER C O 1
ATOM 1649 N N . PHE C 1 31 ? -58.531 -25.755 -68.594 1.00 12.00 921 PHE C N 1
ATOM 1650 C CA . PHE C 1 31 ? -58.817 -27.151 -68.930 1.00 11.81 921 PHE C CA 1
ATOM 1651 C C . PHE C 1 31 ? -60.278 -27.330 -69.322 1.00 12.25 921 PHE C C 1
ATOM 1652 O O . PHE C 1 31 ? -60.593 -28.098 -70.239 1.00 12.75 921 PHE C O 1
ATOM 1660 N N . PHE C 1 32 ? -61.195 -26.685 -68.591 1.00 12.13 922 PHE C N 1
ATOM 1661 C CA . PHE C 1 32 ? -62.612 -26.882 -68.870 1.00 13.64 922 PHE C CA 1
ATOM 1662 C C . PHE C 1 32 ? -63.021 -26.262 -70.190 1.00 12.46 922 PHE C C 1
ATOM 1663 O O . PHE C 1 32 ? -63.888 -26.814 -70.885 1.00 13.65 922 PHE C O 1
ATOM 1671 N N . ALA C 1 33 ? -62.393 -25.144 -70.576 1.00 13.08 923 ALA C N 1
ATOM 1672 C CA . ALA C 1 33 ? -62.722 -24.566 -71.874 1.00 12.90 923 ALA C CA 1
ATOM 1673 C C . ALA C 1 33 ? -62.277 -25.487 -73.007 1.00 12.02 923 ALA C C 1
ATOM 1674 O O . ALA C 1 33 ? -62.983 -25.623 -74.019 1.00 13.71 923 ALA C O 1
ATOM 1676 N N . LEU C 1 34 ? -61.120 -26.138 -72.852 1.00 11.11 924 LEU C N 1
ATOM 1677 C CA . LEU C 1 34 ? -60.675 -27.093 -73.863 1.00 10.85 924 LEU C CA 1
ATOM 1678 C C . LEU C 1 34 ? -61.586 -28.317 -73.883 1.00 11.39 924 LEU C C 1
ATOM 1679 O O . LEU C 1 34 ? -62.002 -28.780 -74.953 1.00 11.72 924 LEU C O 1
ATOM 1684 N N . ARG C 1 35 ? -61.885 -28.859 -72.694 1.00 10.60 925 ARG C N 1
ATOM 1685 C CA . ARG C 1 35 ? -62.808 -29.983 -72.550 1.00 10.76 925 ARG C CA 1
ATOM 1686 C C . ARG C 1 35 ? -64.093 -29.723 -73.306 1.00 11.89 925 ARG C C 1
ATOM 1687 O O . ARG C 1 35 ? -64.621 -30.615 -73.985 1.00 13.06 925 ARG C O 1
ATOM 1695 N N . ASP C 1 36 ? -64.591 -28.489 -73.224 1.00 12.32 926 ASP C N 1
ATOM 1696 C CA . ASP C 1 36 ? -65.895 -28.178 -73.780 1.00 13.47 926 ASP C CA 1
ATOM 1697 C C . ASP C 1 36 ? -65.872 -27.993 -75.287 1.00 13.20 926 ASP C C 1
ATOM 1698 O O . ASP C 1 36 ? -66.947 -27.867 -75.880 1.00 16.80 926 ASP C O 1
ATOM 1703 N N . GLN C 1 37 ? -64.697 -28.003 -75.907 1.00 12.64 927 GLN C N 1
ATOM 1704 C CA . GLN C 1 37 ? -64.589 -28.080 -77.358 1.00 13.25 927 GLN C CA 1
ATOM 1705 C C . GLN C 1 37 ? -64.582 -29.506 -77.879 1.00 12.53 927 GLN C C 1
ATOM 1706 O O . GLN C 1 37 ? -64.569 -29.693 -79.099 1.00 14.65 927 GLN C O 1
ATOM 1712 N N . ILE C 1 38 ? -64.574 -30.501 -77.004 1.00 13.05 928 ILE C N 1
ATOM 1713 C CA . ILE C 1 38 ? -64.520 -31.914 -77.370 1.00 12.52 928 ILE C CA 1
ATOM 1714 C C . ILE C 1 38 ? -65.898 -32.508 -77.078 1.00 13.21 928 ILE C C 1
ATOM 1715 O O . ILE C 1 38 ? -66.251 -32.681 -75.904 1.00 13.81 928 ILE C O 1
ATOM 1720 N N . PRO C 1 39 ? -66.706 -32.804 -78.094 1.00 14.09 929 PRO C N 1
ATOM 1721 C CA . PRO C 1 39 ? -68.094 -33.225 -77.823 1.00 15.74 929 PRO C CA 1
ATOM 1722 C C . PRO C 1 39 ? -68.227 -34.355 -76.813 1.00 16.32 929 PRO C C 1
ATOM 1723 O O . PRO C 1 39 ? -69.124 -34.317 -75.963 1.00 17.67 929 PRO C O 1
ATOM 1727 N N . GLU C 1 40 ? -67.344 -35.352 -76.876 1.00 16.39 930 GLU C N 1
ATOM 1728 C CA . GLU C 1 40 ? -67.408 -36.506 -75.984 1.00 17.01 930 GLU C CA 1
ATOM 1729 C C . GLU C 1 40 ? -67.215 -36.123 -74.519 1.00 16.35 930 GLU C C 1
ATOM 1730 O O . GLU C 1 40 ? -67.663 -36.850 -73.624 1.00 20.48 930 GLU C O 1
ATOM 1736 N N . LEU C 1 41 ? -66.517 -35.023 -74.249 1.00 14.01 931 LEU C N 1
ATOM 1737 C CA . LEU C 1 41 ? -66.211 -34.622 -72.882 1.00 13.50 931 LEU C CA 1
ATOM 1738 C C . LEU C 1 41 ? -67.004 -33.418 -72.407 1.00 14.14 931 LEU C C 1
ATOM 1739 O O . LEU C 1 41 ? -66.845 -33.020 -71.252 1.00 14.48 931 LEU C O 1
ATOM 1744 N N . GLU C 1 42 ? -67.823 -32.810 -73.259 1.00 14.37 932 GLU C N 1
ATOM 1745 C CA . GLU C 1 42 ? -68.430 -31.531 -72.922 1.00 15.09 932 GLU C CA 1
ATOM 1746 C C . GLU C 1 42 ? -69.176 -31.595 -71.590 1.00 15.90 932 GLU C C 1
ATOM 1747 O O . GLU C 1 42 ? -69.991 -32.494 -71.359 1.00 17.72 932 GLU C O 1
ATOM 1753 N N . ASN C 1 43 ? -68.883 -30.634 -70.708 1.00 14.77 933 ASN C N 1
ATOM 1754 C CA . ASN C 1 43 ? -69.538 -30.516 -69.405 1.00 18.00 933 ASN C CA 1
ATOM 1755 C C . ASN C 1 43 ? -69.342 -31.731 -68.506 1.00 19.18 933 ASN C C 1
ATOM 1756 O O . ASN C 1 43 ? -70.098 -31.910 -67.548 1.00 23.44 933 ASN C O 1
ATOM 1761 N N . ASN C 1 44 ? -68.352 -32.579 -68.770 1.00 18.42 934 ASN C N 1
ATOM 1762 C CA . ASN C 1 44 ? -68.054 -33.698 -67.878 1.00 19.48 934 ASN C CA 1
ATOM 1763 C C . ASN C 1 44 ? -67.134 -33.173 -66.782 1.00 21.50 934 ASN C C 1
ATOM 1764 O O . ASN C 1 44 ? -65.924 -33.043 -66.981 1.00 22.50 934 ASN C O 1
ATOM 1769 N N . GLU C 1 45 ? -67.713 -32.878 -65.615 1.00 26.10 935 GLU C N 1
ATOM 1770 C CA . GLU C 1 45 ? -66.968 -32.281 -64.515 1.00 29.63 935 GLU C CA 1
ATOM 1771 C C . GLU C 1 45 ? -65.897 -33.207 -63.951 1.00 28.97 935 GLU C C 1
ATOM 1772 O O . GLU C 1 45 ? -64.994 -32.735 -63.250 1.00 31.95 935 GLU C O 1
ATOM 1778 N N . LYS C 1 46 ? -65.983 -34.509 -64.216 1.00 24.06 936 LYS C N 1
ATOM 1779 C CA . LYS C 1 46 ? -65.001 -35.460 -63.722 1.00 24.49 936 LYS C CA 1
ATOM 1780 C C . LYS C 1 46 ? -63.960 -35.846 -64.763 1.00 23.42 936 LYS C C 1
ATOM 1781 O O . LYS C 1 46 ? -63.186 -36.776 -64.520 1.00 25.22 936 LYS C O 1
ATOM 1787 N N . ALA C 1 47 ? -63.919 -35.175 -65.910 1.00 21.04 937 ALA C N 1
ATOM 1788 C CA . ALA C 1 47 ? -62.933 -35.525 -66.921 1.00 20.49 937 ALA C CA 1
ATOM 1789 C C . ALA C 1 47 ? -61.534 -35.210 -66.403 1.00 16.64 937 ALA C C 1
ATOM 1790 O O . ALA C 1 47 ? -61.264 -34.059 -66.043 1.00 19.86 937 ALA C O 1
ATOM 1792 N N . PRO C 1 48 ? -60.626 -36.185 -66.344 1.00 16.73 938 PRO C N 1
ATOM 1793 C CA . PRO C 1 48 ? -59.275 -35.916 -65.838 1.00 15.57 938 PRO C CA 1
ATOM 1794 C C . PRO C 1 48 ? -58.457 -35.095 -66.819 1.00 14.99 938 PRO C C 1
ATOM 1795 O O . PRO C 1 48 ? -58.674 -35.120 -68.033 1.00 13.53 938 PRO C O 1
ATOM 1799 N N . LYS C 1 49 ? -57.464 -34.390 -66.270 1.00 14.39 939 LYS C N 1
ATOM 1800 C CA . LYS C 1 49 ? -56.582 -33.578 -67.103 1.00 14.00 939 LYS C CA 1
ATOM 1801 C C . LYS C 1 49 ? -55.985 -34.391 -68.245 1.00 12.04 939 LYS C C 1
ATOM 1802 O O . LYS C 1 49 ? -55.938 -33.928 -69.392 1.00 12.46 939 LYS C O 1
ATOM 1808 N N . VAL C 1 50 ? -55.461 -35.583 -67.941 1.00 12.32 940 VAL C N 1
ATOM 1809 C CA . VAL C 1 50 ? -54.743 -36.332 -68.966 1.00 12.32 940 VAL C CA 1
ATOM 1810 C C . VAL C 1 50 ? -55.690 -36.755 -70.077 1.00 12.47 940 VAL C C 1
ATOM 1811 O O . VAL C 1 50 ? -55.296 -36.812 -71.256 1.00 12.63 940 VAL C O 1
ATOM 1815 N N . VAL C 1 51 ? -56.957 -37.007 -69.734 1.00 11.87 941 VAL C N 1
ATOM 1816 C CA . VAL C 1 51 ? -57.950 -37.381 -70.735 1.00 12.30 941 VAL C CA 1
ATOM 1817 C C . VAL C 1 51 ? -58.297 -36.182 -71.608 1.00 10.78 941 VAL C C 1
ATOM 1818 O O . VAL C 1 51 ? -58.425 -36.304 -72.832 1.00 11.59 941 VAL C O 1
ATOM 1822 N N . ILE C 1 52 ? -58.462 -35.006 -70.996 1.00 9.86 942 ILE C N 1
ATOM 1823 C CA . ILE C 1 52 ? -58.723 -33.811 -71.793 1.00 9.25 942 ILE C CA 1
ATOM 1824 C C . ILE C 1 52 ? -57.583 -33.583 -72.782 1.00 9.71 942 ILE C C 1
ATOM 1825 O O . ILE C 1 52 ? -57.812 -33.302 -73.971 1.00 10.83 942 ILE C O 1
ATOM 1830 N N . LEU C 1 53 ? -56.336 -33.706 -72.312 1.00 9.93 943 LEU C N 1
ATOM 1831 C CA . LEU C 1 53 ? -55.180 -33.443 -73.174 1.00 9.80 943 LEU C CA 1
ATOM 1832 C C . LEU C 1 53 ? -55.118 -34.446 -74.320 1.00 10.05 943 LEU C C 1
ATOM 1833 O O . LEU C 1 53 ? -54.936 -34.066 -75.489 1.00 11.75 943 LEU C O 1
ATOM 1838 N N . LYS C 1 54 ? -55.245 -35.745 -74.007 1.00 10.19 944 LYS C N 1
ATOM 1839 C CA . LYS C 1 54 ? -55.120 -36.769 -75.037 1.00 9.98 944 LYS C CA 1
ATOM 1840 C C . LYS C 1 54 ? -56.287 -36.718 -76.012 1.00 10.27 944 LYS C C 1
ATOM 1841 O O . LYS C 1 54 ? -56.094 -36.876 -77.230 1.00 11.95 944 LYS C O 1
ATOM 1847 N N . LYS C 1 55 ? -57.515 -36.523 -75.506 1.00 10.34 945 LYS C N 1
ATOM 1848 C CA . LYS C 1 55 ? -58.641 -36.428 -76.432 1.00 11.47 945 LYS C CA 1
ATOM 1849 C C . LYS C 1 55 ? -58.574 -35.170 -77.282 1.00 11.58 945 LYS C C 1
ATOM 1850 O O . LYS C 1 55 ? -59.053 -35.179 -78.425 1.00 12.67 945 LYS C O 1
ATOM 1856 N N . ALA C 1 56 ? -58.011 -34.078 -76.760 1.00 11.25 946 ALA C N 1
ATOM 1857 C CA . ALA C 1 56 ? -57.866 -32.884 -77.589 1.00 10.89 946 ALA C CA 1
ATOM 1858 C C . ALA C 1 56 ? -56.913 -33.127 -78.751 1.00 12.74 946 ALA C C 1
ATOM 1859 O O . ALA C 1 56 ? -57.179 -32.713 -79.883 1.00 13.87 946 ALA C O 1
ATOM 1861 N N . THR C 1 57 ? -55.797 -33.808 -78.495 1.00 11.80 947 THR C N 1
ATOM 1862 C CA . THR C 1 57 ? -54.842 -34.107 -79.556 1.00 12.66 947 THR C CA 1
ATOM 1863 C C . THR C 1 57 ? -55.482 -34.995 -80.604 1.00 11.91 947 THR C C 1
ATOM 1864 O O . THR C 1 57 ? -55.369 -34.737 -81.812 1.00 14.76 947 THR C O 1
ATOM 1868 N N . ALA C 1 58 ? -56.206 -36.022 -80.157 1.00 12.64 948 ALA C N 1
ATOM 1869 C CA . ALA C 1 58 ? -56.868 -36.918 -81.097 1.00 13.25 948 ALA C CA 1
ATOM 1870 C C . ALA C 1 58 ? -57.950 -36.185 -81.884 1.00 13.88 948 ALA C C 1
ATOM 1871 O O . ALA C 1 58 ? -58.146 -36.443 -83.083 1.00 15.33 948 ALA C O 1
ATOM 1873 N N . TYR C 1 59 ? -58.683 -35.283 -81.220 1.00 13.37 949 TYR C N 1
ATOM 1874 C CA . TYR C 1 59 ? -59.739 -34.546 -81.895 1.00 14.21 949 TYR C CA 1
ATOM 1875 C C . TYR C 1 59 ? -59.148 -33.612 -82.939 1.00 14.99 949 TYR C C 1
ATOM 1876 O O . TYR C 1 59 ? -59.706 -33.476 -84.028 1.00 16.10 949 TYR C O 1
ATOM 1885 N N . ILE C 1 60 ? -58.005 -32.986 -82.644 1.00 14.97 950 ILE C N 1
ATOM 1886 C CA . ILE C 1 60 ? -57.340 -32.146 -83.641 1.00 15.61 950 ILE C CA 1
ATOM 1887 C C . ILE C 1 60 ? -56.982 -32.964 -84.873 1.00 16.47 950 ILE C C 1
ATOM 1888 O O . ILE C 1 60 ? -57.204 -32.531 -86.008 1.00 18.07 950 ILE C O 1
ATOM 1893 N N . LEU C 1 61 ? -56.436 -34.164 -84.678 1.00 17.61 951 LEU C N 1
ATOM 1894 C CA . LEU C 1 61 ? -56.126 -35.016 -85.822 1.00 20.34 951 LEU C CA 1
ATOM 1895 C C . LEU C 1 61 ? -57.388 -35.358 -86.604 1.00 19.74 951 LEU C C 1
ATOM 1896 O O . LEU C 1 61 ? -57.371 -35.384 -87.841 1.00 22.68 951 LEU C O 1
ATOM 1901 N N . SER C 1 62 ? -58.497 -35.601 -85.905 1.00 20.36 952 SER C N 1
ATOM 1902 C CA A SER C 1 62 ? -59.739 -35.961 -86.584 0.68 19.35 952 SER C CA 1
ATOM 1903 C CA B SER C 1 62 ? -59.744 -35.960 -86.573 0.32 19.84 952 SER C CA 1
ATOM 1904 C C . SER C 1 62 ? -60.297 -34.794 -87.384 1.00 20.02 952 SER C C 1
ATOM 1905 O O . SER C 1 62 ? -60.736 -34.974 -88.528 1.00 21.72 952 SER C O 1
ATOM 1910 N N . VAL C 1 63 ? -60.298 -33.588 -86.814 1.00 19.00 953 VAL C N 1
ATOM 1911 C CA A VAL C 1 63 ? -60.837 -32.448 -87.558 0.75 20.33 953 VAL C CA 1
ATOM 1912 C CA B VAL C 1 63 ? -60.831 -32.443 -87.542 0.25 18.27 953 VAL C CA 1
ATOM 1913 C C . VAL C 1 63 ? -59.929 -32.079 -88.714 1.00 19.15 953 VAL C C 1
ATOM 1914 O O . VAL C 1 63 ? -60.405 -31.592 -89.747 1.00 21.93 953 VAL C O 1
ATOM 1921 N N . GLN C 1 64 ? -58.621 -32.308 -88.584 1.00 19.76 954 GLN C N 1
ATOM 1922 C CA . GLN C 1 64 ? -57.727 -32.076 -89.715 1.00 21.03 954 GLN C CA 1
ATOM 1923 C C . GLN C 1 64 ? -57.978 -33.088 -90.826 1.00 21.69 954 GLN C C 1
ATOM 1924 O O . GLN C 1 64 ? -57.966 -32.731 -92.015 1.00 24.11 954 GLN C O 1
ATOM 1930 N N . ALA C 1 65 ? -58.217 -34.353 -90.468 1.00 22.82 955 ALA C N 1
ATOM 1931 C CA . ALA C 1 65 ? -58.546 -35.354 -91.480 1.00 25.56 955 ALA C CA 1
ATOM 1932 C C . ALA C 1 65 ? -59.858 -35.021 -92.173 1.00 26.47 955 ALA C C 1
ATOM 1933 O O . ALA C 1 65 ? -59.980 -35.173 -93.398 1.00 28.25 955 ALA C O 1
ATOM 1935 N N . GLU C 1 66 ? -60.852 -34.567 -91.410 1.00 23.47 956 GLU C N 1
ATOM 1936 C CA . GLU C 1 66 ? -62.109 -34.111 -91.990 1.00 23.68 956 GLU C CA 1
ATOM 1937 C C . GLU C 1 66 ? -61.883 -32.975 -92.973 1.00 24.64 956 GLU C C 1
ATOM 1938 O O . GLU C 1 66 ? -62.459 -32.967 -94.072 1.00 25.71 956 GLU C O 1
ATOM 1944 N N . GLU C 1 67 ? -61.054 -31.999 -92.599 1.00 22.48 957 GLU C N 1
ATOM 1945 C CA . GLU C 1 67 ? -60.781 -30.893 -93.503 1.00 23.55 957 GLU C CA 1
ATOM 1946 C C . GLU C 1 67 ? -60.187 -31.394 -94.807 1.00 24.64 957 GLU C C 1
ATOM 1947 O O . GLU C 1 67 ? -60.559 -30.913 -95.883 1.00 26.70 957 GLU C O 1
ATOM 1953 N N . GLN C 1 68 ? -59.264 -32.354 -94.740 1.00 25.05 958 GLN C N 1
ATOM 1954 C CA . GLN C 1 68 ? -58.677 -32.886 -95.964 1.00 27.54 958 GLN C CA 1
ATOM 1955 C C . GLN C 1 68 ? -59.728 -33.593 -96.802 1.00 28.07 958 GLN C C 1
ATOM 1956 O O . GLN C 1 68 ? -59.731 -33.474 -98.034 1.00 30.34 958 GLN C O 1
ATOM 1962 N N . LYS C 1 69 ? -60.644 -34.314 -96.157 1.00 31.29 959 LYS C N 1
ATOM 1963 C CA . LYS C 1 69 ? -61.751 -34.949 -96.864 1.00 31.74 959 LYS C CA 1
ATOM 1964 C C . LYS C 1 69 ? -62.571 -33.912 -97.616 1.00 28.63 959 LYS C C 1
ATOM 1965 O O . LYS C 1 69 ? -62.861 -34.070 -98.811 1.00 30.97 959 LYS C O 1
ATOM 1971 N N . LEU C 1 70 ? -62.915 -32.818 -96.937 1.00 27.60 960 LEU C N 1
ATOM 1972 C CA . LEU C 1 70 ? -63.748 -31.786 -97.540 1.00 26.40 960 LEU C CA 1
ATOM 1973 C C . LEU C 1 70 ? -63.005 -31.044 -98.643 1.00 27.05 960 LEU C C 1
ATOM 1974 O O . LEU C 1 70 ? -63.606 -30.688 -99.665 1.00 29.84 960 LEU C O 1
ATOM 1979 N N . ILE C 1 71 ? -61.704 -30.800 -98.471 1.00 26.83 961 ILE C N 1
ATOM 1980 C CA . ILE C 1 71 ? -60.940 -30.109 -99.509 1.00 29.20 961 ILE C CA 1
ATOM 1981 C C . ILE C 1 71 ? -60.881 -30.951 -100.774 1.00 30.67 961 ILE C C 1
ATOM 1982 O O . ILE C 1 71 ? -61.065 -30.439 -101.889 1.00 33.07 961 ILE C O 1
ATOM 1987 N N . SER C 1 72 ? -60.629 -32.254 -100.626 1.00 30.97 962 SER C N 1
ATOM 1988 C CA . SER C 1 72 ? -60.636 -33.146 -101.780 1.00 33.32 962 SER C CA 1
ATOM 1989 C C . SER C 1 72 ? -61.981 -33.108 -102.477 1.00 32.01 962 SER C C 1
ATOM 1990 O O . SER C 1 72 ? -62.042 -33.005 -103.711 1.00 32.79 962 SER C O 1
ATOM 1993 N N . GLU C 1 73 ? -63.074 -33.208 -101.716 1.00 33.49 963 GLU C N 1
ATOM 1994 C CA . GLU C 1 73 ? -64.400 -33.190 -102.322 1.00 33.68 963 GLU C CA 1
ATOM 1995 C C . GLU C 1 73 ? -64.641 -31.903 -103.098 1.00 31.31 963 GLU C C 1
ATOM 1996 O O . GLU C 1 73 ? -65.162 -31.933 -104.222 1.00 31.04 963 GLU C O 1
ATOM 2002 N N . GLU C 1 74 ? -64.266 -30.764 -102.524 1.00 28.95 964 GLU C N 1
ATOM 2003 C CA . GLU C 1 74 ? -64.463 -29.482 -103.185 1.00 28.66 964 GLU C CA 1
ATOM 2004 C C . GLU C 1 74 ? -63.610 -29.380 -104.439 1.00 30.08 964 GLU C C 1
ATOM 2005 O O . GLU C 1 74 ? -64.069 -28.861 -105.462 1.00 30.18 964 GLU C O 1
ATOM 2011 N N . ASP C 1 75 ? -62.364 -29.855 -104.379 1.00 31.81 965 ASP C N 1
ATOM 2012 C CA . ASP C 1 75 ? -61.504 -29.845 -105.558 1.00 34.08 965 ASP C CA 1
ATOM 2013 C C . ASP C 1 75 ? -62.135 -30.607 -106.713 1.00 33.29 965 ASP C C 1
ATOM 2014 O O . ASP C 1 75 ? -62.162 -30.114 -107.847 1.00 34.14 965 ASP C O 1
ATOM 2019 N N . LEU C 1 76 ? -62.660 -31.802 -106.460 1.00 34.20 966 LEU C N 1
ATOM 2020 C CA . LEU C 1 76 ? -63.298 -32.536 -107.548 1.00 34.88 966 LEU C CA 1
ATOM 2021 C C . LEU C 1 76 ? -64.553 -31.835 -108.050 1.00 32.86 966 LEU C C 1
ATOM 2022 O O . LEU C 1 76 ? -64.834 -31.854 -109.254 1.00 35.44 966 LEU C O 1
ATOM 2027 N N . LEU C 1 77 ? -65.293 -31.176 -107.165 1.00 32.77 967 LEU C N 1
ATOM 2028 C CA . LEU C 1 77 ? -66.483 -30.448 -107.589 1.00 30.95 967 LEU C CA 1
ATOM 2029 C C . LEU C 1 77 ? -66.112 -29.247 -108.445 1.00 30.27 967 LEU C C 1
ATOM 2030 O O . LEU C 1 77 ? -66.803 -28.941 -109.427 1.00 31.13 967 LEU C O 1
ATOM 2035 N N . ARG C 1 78 ? -65.007 -28.580 -108.118 1.00 30.38 968 ARG C N 1
ATOM 2036 C CA . ARG C 1 78 ? -64.567 -27.438 -108.907 1.00 30.01 968 ARG C CA 1
ATOM 2037 C C . ARG C 1 78 ? -64.107 -27.876 -110.289 1.00 30.62 968 ARG C C 1
ATOM 2038 O O . ARG C 1 78 ? -64.454 -27.244 -111.290 1.00 31.24 968 ARG C O 1
ATOM 2046 N N . LYS C 1 79 ? -63.341 -28.965 -110.367 1.00 31.03 969 LYS C N 1
ATOM 2047 C CA . LYS C 1 79 ? -62.890 -29.468 -111.658 1.00 34.25 969 LYS C CA 1
ATOM 2048 C C . LYS C 1 79 ? -64.075 -29.908 -112.496 1.00 33.84 969 LYS C C 1
ATOM 2049 O O . LYS C 1 79 ? -64.090 -29.712 -113.717 1.00 34.39 969 LYS C O 1
ATOM 2055 N N . ARG C 1 80 ? -65.092 -30.480 -111.859 1.00 33.46 970 ARG C N 1
ATOM 2056 C CA . ARG C 1 80 ? -66.305 -30.859 -112.570 1.00 34.91 970 ARG C CA 1
ATOM 2057 C C . ARG C 1 80 ? -67.052 -29.636 -113.087 1.00 32.01 970 ARG C C 1
ATOM 2058 O O . ARG C 1 80 ? -67.594 -29.663 -114.205 1.00 32.75 970 ARG C O 1
ATOM 2066 N N . ARG C 1 81 ? -67.051 -28.546 -112.320 1.00 31.67 971 ARG C N 1
ATOM 2067 C CA . ARG C 1 81 ? -67.731 -27.325 -112.727 1.00 31.98 971 ARG C CA 1
ATOM 2068 C C . ARG C 1 81 ? -67.057 -26.711 -113.939 1.00 32.03 971 ARG C C 1
ATOM 2069 O O . ARG C 1 81 ? -67.730 -26.286 -114.889 1.00 33.28 971 ARG C O 1
ATOM 2077 N N . GLU C 1 82 ? -65.725 -26.655 -113.928 1.00 32.98 972 GLU C N 1
ATOM 2078 C CA . GLU C 1 82 ? -65.016 -26.111 -115.077 1.00 34.56 972 GLU C CA 1
ATOM 2079 C C . GLU C 1 82 ? -65.219 -26.984 -116.306 1.00 34.41 972 GLU C C 1
ATOM 2080 O O . GLU C 1 82 ? -65.292 -26.464 -117.422 1.00 35.69 972 GLU C O 1
ATOM 2086 N N . GLN C 1 83 ? -65.339 -28.299 -116.126 1.00 33.78 973 GLN C N 1
ATOM 2087 C CA . GLN C 1 83 ? -65.551 -29.198 -117.256 1.00 36.58 973 GLN C CA 1
ATOM 2088 C C . GLN C 1 83 ? -66.952 -29.029 -117.833 1.00 33.74 973 GLN C C 1
ATOM 2089 O O . GLN C 1 83 ? -67.141 -29.078 -119.060 1.00 35.08 973 GLN C O 1
ATOM 2095 N N . LEU C 1 84 ? -67.936 -28.775 -116.970 1.00 33.38 974 LEU C N 1
ATOM 2096 C CA . LEU C 1 84 ? -69.304 -28.531 -117.408 1.00 32.95 974 LEU C CA 1
ATOM 2097 C C . LEU C 1 84 ? -69.434 -27.181 -118.106 1.00 33.05 974 LEU C C 1
ATOM 2098 O O . LEU C 1 84 ? -70.100 -27.075 -119.143 1.00 33.62 974 LEU C O 1
ATOM 2103 N N . LYS C 1 85 ? -68.803 -26.139 -117.560 1.00 33.17 975 LYS C N 1
ATOM 2104 C CA . LYS C 1 85 ? -68.840 -24.831 -118.206 1.00 33.32 975 LYS C CA 1
ATOM 2105 C C . LYS C 1 85 ? -68.183 -24.883 -119.576 1.00 32.37 975 LYS C C 1
ATOM 2106 O O . LYS C 1 85 ? -68.652 -24.237 -120.526 1.00 33.67 975 LYS C O 1
ATOM 2112 N N A HIS C 1 86 ? -67.100 -25.651 -119.708 0.61 32.37 976 HIS C N 1
ATOM 2113 N N B HIS C 1 86 ? -67.083 -25.632 -119.698 0.39 33.12 976 HIS C N 1
ATOM 2114 C CA A HIS C 1 86 ? -66.440 -25.759 -121.005 0.61 34.15 976 HIS C CA 1
ATOM 2115 C CA B HIS C 1 86 ? -66.431 -25.784 -120.994 0.39 35.16 976 HIS C CA 1
ATOM 2116 C C A HIS C 1 86 ? -67.307 -26.519 -121.998 0.61 32.76 976 HIS C C 1
ATOM 2117 C C B HIS C 1 86 ? -67.353 -26.483 -121.979 0.39 33.84 976 HIS C C 1
ATOM 2118 O O A HIS C 1 86 ? -67.374 -26.152 -123.176 0.61 33.73 976 HIS C O 1
ATOM 2119 O O B HIS C 1 86 ? -67.496 -26.052 -123.129 0.39 33.78 976 HIS C O 1
ATOM 2132 N N . LYS C 1 87 ? -67.992 -27.570 -121.543 1.00 34.59 977 LYS C N 1
ATOM 2133 C CA . LYS C 1 87 ? -68.888 -28.308 -122.429 1.00 34.53 977 LYS C CA 1
ATOM 2134 C C . LYS C 1 87 ? -70.039 -27.425 -122.894 1.00 33.80 977 LYS C C 1
ATOM 2135 O O . LYS C 1 87 ? -70.405 -27.435 -124.075 1.00 35.94 977 LYS C O 1
ATOM 2141 N N . LEU C 1 88 ? -70.588 -26.619 -121.990 1.00 34.64 978 LEU C N 1
ATOM 2142 C CA . LEU C 1 88 ? -71.679 -25.708 -122.313 1.00 38.16 978 LEU C CA 1
ATOM 2143 C C . LEU C 1 88 ? -71.232 -24.650 -123.316 1.00 37.36 978 LEU C C 1
ATOM 2144 O O . LEU C 1 88 ? -71.965 -24.328 -124.264 1.00 37.93 978 LEU C O 1
ATOM 2149 N N . GLU C 1 89 ? -70.028 -24.104 -123.130 1.00 36.01 979 GLU C N 1
ATOM 2150 C CA . GLU C 1 89 ? -69.499 -23.127 -124.076 1.00 37.36 979 GLU C CA 1
ATOM 2151 C C . GLU C 1 89 ? -69.287 -23.749 -125.450 1.00 35.92 979 GLU C C 1
ATOM 2152 O O . GLU C 1 89 ? -69.611 -23.136 -126.479 1.00 35.54 979 GLU C O 1
ATOM 2158 N N . GLN C 1 90 ? -68.749 -24.969 -125.493 1.00 33.79 980 GLN C N 1
ATOM 2159 C CA . GLN C 1 90 ? -68.531 -25.627 -126.776 1.00 35.92 980 GLN C CA 1
ATOM 2160 C C . GLN C 1 90 ? -69.849 -25.874 -127.490 1.00 36.88 980 GLN C C 1
ATOM 2161 O O . GLN C 1 90 ? -69.948 -25.687 -128.708 1.00 37.81 980 GLN C O 1
ATOM 2167 N N . LEU C 1 91 ? -70.880 -26.271 -126.748 1.00 36.09 981 LEU C N 1
ATOM 2168 C CA . LEU C 1 91 ? -72.177 -26.559 -127.350 1.00 38.57 981 LEU C CA 1
ATOM 2169 C C . LEU C 1 91 ? -72.817 -25.296 -127.907 1.00 38.52 981 LEU C C 1
ATOM 2170 O O . LEU C 1 91 ? -73.291 -25.278 -129.050 1.00 40.77 981 LEU C O 1
ATOM 2175 N N . ARG C 1 92 ? -72.821 -24.223 -127.119 1.00 38.29 982 ARG C N 1
ATOM 2176 C CA . ARG C 1 92 ? -73.465 -22.981 -127.520 1.00 39.30 982 ARG C CA 1
ATOM 2177 C C . ARG C 1 92 ? -72.756 -22.305 -128.683 1.00 37.97 982 ARG C C 1
ATOM 2178 O O . ARG C 1 92 ? -73.365 -21.479 -129.369 1.00 40.74 982 ARG C O 1
ATOM 2186 N N . ASN C 1 93 ? -71.484 -22.623 -128.913 1.00 36.78 983 ASN C N 1
ATOM 2187 C CA . ASN C 1 93 ? -70.711 -22.006 -129.983 1.00 35.42 983 ASN C CA 1
ATOM 2188 C C . ASN C 1 93 ? -70.498 -22.943 -131.160 1.00 32.72 983 ASN C C 1
ATOM 2189 O O . ASN C 1 93 ? -69.685 -22.649 -132.044 1.00 35.55 983 ASN C O 1
ATOM 2194 N N . SER C 1 94 ? -71.213 -24.055 -131.196 1.00 30.99 984 SER C N 1
ATOM 2195 C CA . SER C 1 94 ? -71.139 -24.951 -132.330 1.00 29.05 984 SER C CA 1
ATOM 2196 C C . SER C 1 94 ? -72.145 -24.528 -133.394 1.00 28.10 984 SER C C 1
ATOM 2197 O O . SER C 1 94 ? -72.191 -25.139 -134.454 1.00 21.80 984 SER C O 1
ATOM 2201 N N . ALA D 2 6 ? -43.342 -46.193 -51.583 1.00 46.77 205 ALA D N 1
ATOM 2202 C CA . ALA D 2 6 ? -42.521 -46.327 -52.782 1.00 47.27 205 ALA D CA 1
ATOM 2203 C C . ALA D 2 6 ? -43.388 -46.584 -54.002 1.00 46.01 205 ALA D C 1
ATOM 2204 O O . ALA D 2 6 ? -43.309 -45.847 -54.987 1.00 45.23 205 ALA D O 1
ATOM 2206 N N . HIS D 2 7 ? -44.206 -47.641 -53.942 1.00 48.12 206 HIS D N 1
ATOM 2207 C CA . HIS D 2 7 ? -45.174 -47.891 -55.007 1.00 44.99 206 HIS D CA 1
ATOM 2208 C C . HIS D 2 7 ? -46.012 -46.649 -55.270 1.00 42.09 206 HIS D C 1
ATOM 2209 O O . HIS D 2 7 ? -46.282 -46.305 -56.425 1.00 37.34 206 HIS D O 1
ATOM 2216 N N . HIS D 2 8 ? -46.393 -45.935 -54.207 1.00 47.05 207 HIS D N 1
ATOM 2217 C CA . HIS D 2 8 ? -47.226 -44.746 -54.367 1.00 47.62 207 HIS D CA 1
ATOM 2218 C C . HIS D 2 8 ? -46.470 -43.608 -55.044 1.00 42.03 207 HIS D C 1
ATOM 2219 O O . HIS D 2 8 ? -47.025 -42.918 -55.907 1.00 39.10 207 HIS D O 1
ATOM 2226 N N . ASN D 2 9 ? -45.209 -43.382 -54.669 1.00 39.81 208 ASN D N 1
ATOM 2227 C CA . ASN D 2 9 ? -44.450 -42.321 -55.326 1.00 42.20 208 ASN D CA 1
ATOM 2228 C C . ASN D 2 9 ? -44.215 -42.634 -56.800 1.00 38.06 208 ASN D C 1
ATOM 2229 O O . ASN D 2 9 ? -44.253 -41.733 -57.647 1.00 36.91 208 ASN D O 1
ATOM 2234 N N . ALA D 2 10 ? -43.984 -43.907 -57.133 1.00 36.66 209 ALA D N 1
ATOM 2235 C CA . ALA D 2 10 ? -43.807 -44.279 -58.534 1.00 32.27 209 ALA D CA 1
ATOM 2236 C C . ALA D 2 10 ? -45.078 -44.034 -59.335 1.00 29.34 209 ALA D C 1
ATOM 2237 O O . ALA D 2 10 ? -45.018 -43.564 -60.479 1.00 29.16 209 ALA D O 1
ATOM 2239 N N . LEU D 2 11 ? -46.235 -44.370 -58.763 1.00 26.02 210 LEU D N 1
ATOM 2240 C CA . LEU D 2 11 ? -47.499 -44.052 -59.412 1.00 24.34 210 LEU D CA 1
ATOM 2241 C C . LEU D 2 11 ? -47.613 -42.554 -59.663 1.00 27.92 210 LEU D C 1
ATOM 2242 O O . LEU D 2 11 ? -47.996 -42.131 -60.759 1.00 27.62 210 LEU D O 1
ATOM 2247 N N . GLU D 2 12 ? -47.233 -41.735 -58.677 1.00 29.58 211 GLU D N 1
ATOM 2248 C CA . GLU D 2 12 ? -47.350 -40.285 -58.815 1.00 33.87 211 GLU D CA 1
ATOM 2249 C C . GLU D 2 12 ? -46.413 -39.743 -59.888 1.00 29.13 211 GLU D C 1
ATOM 2250 O O . GLU D 2 12 ? -46.791 -38.857 -60.666 1.00 27.48 211 GLU D O 1
ATOM 2256 N N . ARG D 2 13 ? -45.180 -40.248 -59.928 1.00 28.88 212 ARG D N 1
ATOM 2257 C CA . ARG D 2 13 ? -44.225 -39.818 -60.943 1.00 30.12 212 ARG D CA 1
ATOM 2258 C C . ARG D 2 13 ? -44.742 -40.136 -62.335 1.00 24.45 212 ARG D C 1
ATOM 2259 O O . ARG D 2 13 ? -44.709 -39.282 -63.236 1.00 24.15 212 ARG D O 1
ATOM 2267 N N . LYS D 2 14 ? -45.235 -41.361 -62.528 1.00 23.97 213 LYS D N 1
ATOM 2268 C CA . LYS D 2 14 ? -45.770 -41.736 -63.827 1.00 24.95 213 LYS D CA 1
ATOM 2269 C C . LYS D 2 14 ? -46.929 -40.835 -64.204 1.00 21.50 213 LYS D C 1
ATOM 2270 O O . LYS D 2 14 ? -47.050 -40.421 -65.357 1.00 20.93 213 LYS D O 1
ATOM 2276 N N . ARG D 2 15 ? -47.780 -40.504 -63.237 1.00 21.22 214 ARG D N 1
ATOM 2277 C CA . ARG D 2 15 ? -48.923 -39.646 -63.513 1.00 22.36 214 ARG D CA 1
ATOM 2278 C C . ARG D 2 15 ? -48.466 -38.281 -64.008 1.00 20.85 214 ARG D C 1
ATOM 2279 O O . ARG D 2 15 ? -48.982 -37.757 -65.007 1.00 18.02 214 ARG D O 1
ATOM 2287 N N . ARG D 2 16 ? -47.485 -37.690 -63.321 1.00 21.14 215 ARG D N 1
ATOM 2288 C CA . ARG D 2 16 ? -46.979 -36.386 -63.741 1.00 21.42 215 ARG D CA 1
ATOM 2289 C C . ARG D 2 16 ? -46.336 -36.467 -65.117 1.00 19.68 215 ARG D C 1
ATOM 2290 O O . ARG D 2 16 ? -46.540 -35.583 -65.965 1.00 19.23 215 ARG D O 1
ATOM 2298 N N . ASP D 2 17 ? -45.566 -37.532 -65.363 1.00 18.55 216 ASP D N 1
ATOM 2299 C CA . ASP D 2 17 ? -44.882 -37.677 -66.645 1.00 18.18 216 ASP D CA 1
ATOM 2300 C C . ASP D 2 17 ? -45.870 -37.841 -67.785 1.00 14.70 216 ASP D C 1
ATOM 2301 O O . ASP D 2 17 ? -45.659 -37.298 -68.881 1.00 17.03 216 ASP D O 1
ATOM 2306 N N . HIS D 2 18 ? -46.947 -38.599 -67.559 1.00 15.19 217 HIS D N 1
ATOM 2307 C CA . HIS D 2 18 ? -47.920 -38.773 -68.633 1.00 13.21 217 HIS D CA 1
ATOM 2308 C C . HIS D 2 18 ? -48.623 -37.466 -68.970 1.00 14.87 217 HIS D C 1
ATOM 2309 O O . HIS D 2 18 ? -48.962 -37.238 -70.139 1.00 13.14 217 HIS D O 1
ATOM 2316 N N . ILE D 2 19 ? -48.864 -36.609 -67.971 1.00 14.57 218 ILE D N 1
ATOM 2317 C CA . ILE D 2 19 ? -49.431 -35.291 -68.252 1.00 12.99 218 ILE D CA 1
ATOM 2318 C C . ILE D 2 19 ? -48.445 -34.432 -69.049 1.00 13.32 218 ILE D C 1
ATOM 2319 O O . ILE D 2 19 ? -48.828 -33.762 -70.017 1.00 13.68 218 ILE D O 1
ATOM 2324 N N . LYS D 2 20 ? -47.169 -34.434 -68.651 1.00 14.06 219 LYS D N 1
ATOM 2325 C CA . LYS D 2 20 ? -46.136 -33.718 -69.402 1.00 14.74 219 LYS D CA 1
ATOM 2326 C C . LYS D 2 20 ? -46.106 -34.169 -70.863 1.00 13.25 219 LYS D C 1
ATOM 2327 O O . LYS D 2 20 ? -46.124 -33.337 -71.788 1.00 15.10 219 LYS D O 1
ATOM 2333 N N . ASP D 2 21 ? -46.061 -35.487 -71.085 1.00 13.32 220 ASP D N 1
ATOM 2334 C CA . ASP D 2 21 ? -46.024 -36.007 -72.448 1.00 13.43 220 ASP D CA 1
ATOM 2335 C C . ASP D 2 21 ? -47.236 -35.535 -73.226 1.00 13.04 220 ASP D C 1
ATOM 2336 O O . ASP D 2 21 ? -47.140 -35.205 -74.413 1.00 14.48 220 ASP D O 1
ATOM 2341 N N . SER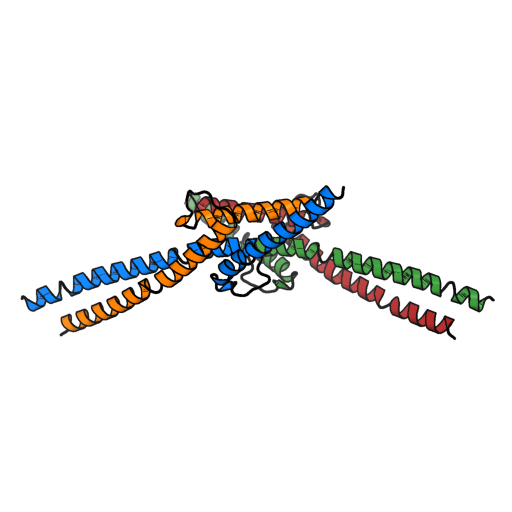 D 2 22 ? -48.395 -35.524 -72.569 1.00 12.26 221 SER D N 1
ATOM 2342 C CA . SER D 2 22 ? -49.625 -35.172 -73.268 1.00 11.89 221 SER D CA 1
ATOM 2343 C C . SER D 2 22 ? -49.692 -33.678 -73.584 1.00 12.33 221 SER D C 1
ATOM 2344 O O . SER D 2 22 ? -50.249 -33.285 -74.613 1.00 13.15 221 SER D O 1
ATOM 2347 N N . PHE D 2 23 ? -49.174 -32.829 -72.695 1.00 11.65 222 PHE D N 1
ATOM 2348 C CA . PHE D 2 23 ? -49.052 -31.413 -73.029 1.00 12.31 222 PHE D CA 1
ATOM 2349 C C . PHE D 2 23 ? -48.146 -31.209 -74.236 1.00 12.72 222 PHE D C 1
ATOM 2350 O O . PHE D 2 23 ? -48.453 -30.403 -75.120 1.00 14.37 222 PHE D O 1
ATOM 2358 N N . HIS D 2 24 ? -47.019 -31.923 -74.289 1.00 13.90 223 HIS D N 1
ATOM 2359 C CA . HIS D 2 24 ? -46.127 -31.786 -75.442 1.00 15.16 223 HIS D CA 1
ATOM 2360 C C . HIS D 2 24 ? -46.816 -32.202 -76.734 1.00 15.35 223 HIS D C 1
ATOM 2361 O O . HIS D 2 24 ? -46.709 -31.510 -77.755 1.00 16.51 223 HIS D O 1
ATOM 2368 N N . SER D 2 25 ? -47.526 -33.332 -76.706 1.00 14.76 224 SER D N 1
ATOM 2369 C CA . SER D 2 25 ? -48.229 -33.802 -77.893 1.00 14.37 224 SER D CA 1
ATOM 2370 C C . SER D 2 25 ? -49.293 -32.812 -78.344 1.00 14.07 224 SER D C 1
ATOM 2371 O O . SER D 2 25 ? -49.472 -32.581 -79.549 1.00 14.64 224 SER D O 1
ATOM 2374 N N . LEU D 2 26 ? -50.021 -32.231 -77.395 1.00 12.82 225 LEU D N 1
ATOM 2375 C CA . LEU D 2 26 ? -51.041 -31.254 -77.755 1.00 12.85 225 LEU D CA 1
ATOM 2376 C C . LEU D 2 26 ? -50.397 -30.002 -78.337 1.00 12.94 225 LEU D C 1
ATOM 2377 O O . LEU D 2 26 ? -50.825 -29.491 -79.383 1.00 14.97 225 LEU D O 1
ATOM 2382 N N . ARG D 2 27 ? -49.377 -29.472 -77.661 1.00 14.13 226 ARG D N 1
ATOM 2383 C CA . ARG D 2 27 ? -48.706 -28.282 -78.167 1.00 16.06 226 ARG D CA 1
ATOM 2384 C C . ARG D 2 27 ? -48.197 -28.503 -79.584 1.00 17.63 226 ARG D C 1
ATOM 2385 O O . ARG D 2 27 ? -48.333 -27.626 -80.448 1.00 19.68 226 ARG D O 1
ATOM 2393 N N . ASP D 2 28 ? -47.631 -29.679 -79.845 1.00 16.36 227 ASP D N 1
ATOM 2394 C CA . ASP D 2 28 ? -47.072 -29.971 -81.157 1.00 17.30 227 ASP D CA 1
ATOM 2395 C C . ASP D 2 28 ? -48.140 -30.131 -82.227 1.00 17.27 227 ASP D C 1
ATOM 2396 O O . ASP D 2 28 ? -47.797 -30.143 -83.415 1.00 21.11 227 ASP D O 1
ATOM 2401 N N A SER D 2 29 ? -49.415 -30.249 -81.832 0.64 15.75 228 SER D N 1
ATOM 2402 N N B SER D 2 29 ? -49.412 -30.237 -81.850 0.36 17.60 228 SER D N 1
ATOM 2403 C CA A SER D 2 29 ? -50.546 -30.382 -82.742 0.64 16.08 228 SER D CA 1
ATOM 2404 C CA B SER D 2 29 ? -50.491 -30.369 -82.816 0.36 18.89 228 SER D CA 1
ATOM 2405 C C A SER D 2 29 ? -51.172 -29.047 -83.126 0.64 16.95 228 SER D C 1
ATOM 2406 C C B SER D 2 29 ? -51.211 -29.055 -83.096 0.36 18.57 228 SER D C 1
ATOM 2407 O O A SER D 2 29 ? -51.975 -29.008 -84.064 0.64 22.15 228 SER D O 1
ATOM 2408 O O B SER D 2 29 ? -52.122 -29.035 -83.929 0.36 21.82 228 SER D O 1
ATOM 2413 N N . VAL D 2 30 ? -50.830 -27.967 -82.440 1.00 17.16 229 VAL D N 1
ATOM 2414 C CA . VAL D 2 30 ? -51.486 -26.670 -82.618 1.00 19.76 229 VAL D CA 1
ATOM 2415 C C . VAL D 2 30 ? -50.589 -25.804 -83.488 1.00 22.46 229 VAL D C 1
ATOM 2416 O O . VAL D 2 30 ? -49.462 -25.488 -83.075 1.00 23.59 229 VAL D O 1
ATOM 2420 N N . PRO D 2 31 ? -51.029 -25.402 -84.686 1.00 24.09 230 PRO D N 1
ATOM 2421 C CA . PRO D 2 31 ? -50.155 -24.612 -85.576 1.00 28.42 230 PRO D CA 1
ATOM 2422 C C . PRO D 2 31 ? -49.586 -23.360 -84.932 1.00 29.17 230 PRO D C 1
ATOM 2423 O O . PRO D 2 31 ? -48.397 -23.063 -85.104 1.00 32.33 230 PRO D O 1
ATOM 2427 N N . SER D 2 32 ? -50.405 -22.617 -84.187 1.00 29.05 231 SER D N 1
ATOM 2428 C CA . SER D 2 32 ? -49.953 -21.375 -83.567 1.00 29.50 231 SER D CA 1
ATOM 2429 C C . SER D 2 32 ? -48.882 -21.581 -82.498 1.00 32.07 231 SER D C 1
ATOM 2430 O O . SER D 2 32 ? -48.237 -20.602 -82.105 1.00 35.36 231 SER D O 1
ATOM 2433 N N . LEU D 2 33 ? -48.675 -22.811 -82.018 1.00 31.18 232 LEU D N 1
ATOM 2434 C CA . LEU D 2 33 ? -47.657 -23.095 -81.014 1.00 32.46 232 LEU D CA 1
ATOM 2435 C C . LEU D 2 33 ? -46.505 -23.931 -81.542 1.00 38.46 232 LEU D C 1
ATOM 2436 O O . LEU D 2 33 ? -45.475 -24.030 -80.863 1.00 36.38 232 LEU D O 1
ATOM 2441 N N . GLN D 2 34 ? -46.664 -24.556 -82.708 1.00 42.41 233 GLN D N 1
ATOM 2442 C CA . GLN D 2 34 ? -45.637 -25.414 -83.279 1.00 42.56 233 GLN D CA 1
ATOM 2443 C C . GLN D 2 34 ? -44.323 -24.653 -83.366 1.00 45.15 233 GLN D C 1
ATOM 2444 O O . GLN D 2 34 ? -44.170 -23.758 -84.202 1.00 49.74 233 GLN D O 1
ATOM 2450 N N . GLY D 2 35 ? -43.389 -24.971 -82.472 1.00 44.70 234 GLY D N 1
ATOM 2451 C CA . GLY D 2 35 ? -42.092 -24.329 -82.445 1.00 42.84 234 GLY D CA 1
ATOM 2452 C C . GLY D 2 35 ? -41.929 -23.213 -81.435 1.00 44.17 234 GLY D C 1
ATOM 2453 O O . GLY D 2 35 ? -40.856 -22.602 -81.390 1.00 41.47 234 GLY D O 1
ATOM 2454 N N . GLU D 2 36 ? -42.941 -22.935 -80.617 1.00 45.01 235 GLU D N 1
ATOM 2455 C CA . GLU D 2 36 ? -42.924 -21.803 -79.699 1.00 47.72 235 GLU D CA 1
ATOM 2456 C C . GLU D 2 36 ? -42.766 -22.270 -78.257 1.00 45.49 235 GLU D C 1
ATOM 2457 O O . GLU D 2 36 ? -42.947 -23.446 -77.931 1.00 47.34 235 GLU D O 1
ATOM 2463 N N . LYS D 2 37 ? -42.414 -21.322 -77.388 1.00 43.00 236 LYS D N 1
ATOM 2464 C CA . LYS D 2 37 ? -42.391 -21.566 -75.951 1.00 42.65 236 LYS D CA 1
ATOM 2465 C C . LYS D 2 37 ? -43.765 -21.221 -75.391 1.00 38.11 236 LYS D C 1
ATOM 2466 O O . LYS D 2 37 ? -44.332 -20.171 -75.711 1.00 40.20 236 LYS D O 1
ATOM 2472 N N . ALA D 2 38 ? -44.320 -22.128 -74.596 1.00 31.36 237 ALA D N 1
ATOM 2473 C CA . ALA D 2 38 ? -45.711 -21.999 -74.197 1.00 26.64 237 ALA D CA 1
ATOM 2474 C C . ALA D 2 38 ? -45.896 -22.613 -72.821 1.00 24.93 237 ALA D C 1
ATOM 2475 O O . ALA D 2 38 ? -45.482 -23.753 -72.586 1.00 25.51 237 ALA D O 1
ATOM 2477 N N . SER D 2 39 ? -46.519 -21.855 -71.922 1.00 22.46 238 SER D N 1
ATOM 2478 C CA . SER D 2 39 ? -46.906 -22.380 -70.626 1.00 20.58 238 SER D CA 1
ATOM 2479 C C . SER D 2 39 ? -48.088 -23.328 -70.793 1.00 17.44 238 SER D C 1
ATOM 2480 O O . SER D 2 39 ? -48.713 -23.399 -71.853 1.00 17.88 238 SER D O 1
ATOM 2483 N N . ARG D 2 40 ? -48.420 -24.046 -69.720 1.00 15.93 239 ARG D N 1
ATOM 2484 C CA . ARG D 2 40 ? -49.557 -24.959 -69.789 1.00 14.88 239 ARG D CA 1
ATOM 2485 C C . ARG D 2 40 ? -50.844 -24.212 -70.121 1.00 15.06 239 ARG D C 1
ATOM 2486 O O . ARG D 2 40 ? -51.632 -24.657 -70.960 1.00 14.89 239 ARG D O 1
ATOM 2494 N N . ALA D 2 41 ? -51.053 -23.052 -69.499 1.00 16.13 240 ALA D N 1
ATOM 2495 C CA . ALA D 2 41 ? -52.252 -22.277 -69.786 1.00 19.15 240 ALA D CA 1
ATOM 2496 C C . ALA D 2 41 ? -52.279 -21.833 -71.240 1.00 17.26 240 ALA D C 1
ATOM 2497 O O . ALA D 2 41 ? -53.334 -21.850 -71.878 1.00 17.71 240 ALA D O 1
ATOM 2499 N N . GLN D 2 42 ? -51.124 -21.442 -71.787 1.00 17.78 241 GLN D N 1
ATOM 2500 C CA . GLN D 2 42 ? -51.091 -21.026 -73.184 1.00 18.61 241 GLN D CA 1
ATOM 2501 C C . GLN D 2 42 ? -51.392 -22.192 -74.125 1.00 17.18 241 GLN D C 1
ATOM 2502 O O . GLN D 2 42 ? -52.082 -22.015 -75.140 1.00 18.09 241 GLN D O 1
ATOM 2508 N N . ILE D 2 43 ? -50.873 -23.384 -73.817 1.00 14.99 242 ILE D N 1
ATOM 2509 C CA . ILE D 2 43 ? -51.153 -24.543 -74.659 1.00 14.31 242 ILE D CA 1
ATOM 2510 C C . ILE D 2 43 ? -52.646 -24.838 -74.661 1.00 13.41 242 ILE D C 1
ATOM 2511 O O . ILE D 2 43 ? -53.258 -25.061 -75.718 1.00 14.13 242 ILE D O 1
ATOM 2516 N N . LEU D 2 44 ? -53.255 -24.864 -73.473 1.00 12.79 243 LEU D N 1
ATOM 2517 C CA . LEU D 2 44 ? -54.682 -25.127 -73.385 1.00 12.09 243 LEU D CA 1
ATOM 2518 C C . LEU D 2 44 ? -55.473 -24.089 -74.152 1.00 12.23 243 LEU D C 1
ATOM 2519 O O . LEU D 2 44 ? -56.381 -24.433 -74.915 1.00 13.00 243 LEU D O 1
ATOM 2524 N N . ASP D 2 45 ? -55.174 -22.807 -73.919 1.00 13.56 244 ASP D N 1
ATOM 2525 C CA . ASP D 2 45 ? -55.987 -21.750 -74.504 1.00 13.96 244 ASP D CA 1
ATOM 2526 C C . ASP D 2 45 ? -55.828 -21.717 -76.019 1.00 13.78 244 ASP D C 1
ATOM 2527 O O . ASP D 2 45 ? -56.798 -21.482 -76.752 1.00 14.51 244 ASP D O 1
ATOM 2532 N N . LYS D 2 46 ? -54.605 -21.912 -76.514 1.00 14.71 245 LYS D N 1
ATOM 2533 C CA . LYS D 2 46 ? -54.432 -21.929 -77.962 1.00 14.59 245 LYS D CA 1
ATOM 2534 C C . LYS D 2 46 ? -55.050 -23.172 -78.595 1.00 13.64 245 LYS D C 1
ATOM 2535 O O . LYS D 2 46 ? -55.556 -23.110 -79.719 1.00 15.31 245 LYS D O 1
ATOM 2541 N N . ALA D 2 47 ? -55.040 -24.306 -77.903 1.00 14.14 246 ALA D N 1
ATOM 2542 C CA . ALA D 2 47 ? -55.706 -25.486 -78.450 1.00 12.55 246 ALA D CA 1
ATOM 2543 C C . ALA D 2 47 ? -57.212 -25.277 -78.532 1.00 12.28 246 ALA D C 1
ATOM 2544 O O . ALA D 2 47 ? -57.855 -25.705 -79.500 1.00 13.47 246 ALA D O 1
ATOM 2546 N N . THR D 2 48 ? -57.792 -24.648 -77.508 1.00 12.14 247 THR D N 1
ATOM 2547 C CA . THR D 2 48 ? -59.224 -24.377 -77.491 1.00 11.93 247 THR D CA 1
ATOM 2548 C C . THR D 2 48 ? -59.603 -23.507 -78.668 1.00 12.75 247 THR D C 1
ATOM 2549 O O . THR D 2 48 ? -60.576 -23.790 -79.387 1.00 13.54 247 THR D O 1
ATOM 2553 N N . GLU D 2 49 ? -58.824 -22.443 -78.886 1.00 13.55 248 GLU D N 1
ATOM 2554 C CA . GLU D 2 49 ? -59.104 -21.526 -79.988 1.00 14.86 248 GLU D CA 1
ATOM 2555 C C . GLU D 2 49 ? -58.966 -22.234 -81.335 1.00 14.94 248 GLU D C 1
ATOM 2556 O O . GLU D 2 49 ? -59.781 -22.027 -82.241 1.00 16.19 248 GLU D O 1
ATOM 2562 N N . TYR D 2 50 ? -57.957 -23.093 -81.465 1.00 14.21 249 TYR D N 1
ATOM 2563 C CA . TYR D 2 50 ? -57.729 -23.801 -82.719 1.00 14.75 249 TYR D CA 1
ATOM 2564 C C . TYR D 2 50 ? -58.856 -24.781 -83.024 1.00 14.95 249 TYR D C 1
ATOM 2565 O O . TYR D 2 50 ? -59.328 -24.857 -84.161 1.00 15.32 249 TYR D O 1
ATOM 2574 N N . ILE D 2 51 ? -59.280 -25.568 -82.036 1.00 14.23 250 ILE D N 1
ATOM 2575 C CA . ILE D 2 51 ? -60.368 -26.514 -82.275 1.00 13.99 250 ILE D CA 1
ATOM 2576 C C . ILE D 2 51 ? -61.652 -25.778 -82.646 1.00 13.44 250 ILE D C 1
ATOM 2577 O O . ILE D 2 51 ? -62.361 -26.164 -83.583 1.00 15.23 250 ILE D O 1
ATOM 2582 N N . GLN D 2 52 ? -61.974 -24.713 -81.905 1.00 15.55 251 GLN D N 1
ATOM 2583 C CA . GLN D 2 52 ? -63.160 -23.924 -82.217 1.00 14.69 251 GLN D CA 1
ATOM 2584 C C . GLN D 2 52 ? -63.099 -23.392 -83.646 1.00 14.31 251 GLN D C 1
ATOM 2585 O O . GLN D 2 52 ? -64.084 -23.466 -84.396 1.00 17.02 251 GLN D O 1
ATOM 2591 N N . TYR D 2 53 ? -61.937 -22.872 -84.037 1.00 15.19 252 TYR D N 1
ATOM 2592 C CA . TYR D 2 53 ? -61.752 -22.368 -85.393 1.00 16.31 252 TYR D CA 1
ATOM 2593 C C . TYR D 2 53 ? -61.934 -23.475 -86.421 1.00 16.07 252 TYR D C 1
ATOM 2594 O O . TYR D 2 53 ? -62.631 -23.290 -87.424 1.00 17.68 252 TYR D O 1
ATOM 2603 N N . MET D 2 54 ? -61.300 -24.629 -86.196 1.00 15.09 253 MET D N 1
ATOM 2604 C CA . MET D 2 54 ? -61.349 -25.712 -87.181 1.00 16.35 253 MET D CA 1
ATOM 2605 C C . MET D 2 54 ? -62.751 -26.276 -87.339 1.00 15.58 253 MET D C 1
ATOM 2606 O O . MET D 2 54 ? -63.168 -26.608 -88.457 1.00 18.19 253 MET D O 1
ATOM 2611 N N . ARG D 2 55 ? -63.499 -26.396 -86.244 1.00 16.23 254 ARG D N 1
ATOM 2612 C CA . ARG D 2 55 ? -64.871 -26.875 -86.353 1.00 16.71 254 ARG D CA 1
ATOM 2613 C C . ARG D 2 55 ? -65.713 -25.940 -87.216 1.00 18.62 254 ARG D C 1
ATOM 2614 O O . ARG D 2 55 ? -66.470 -26.392 -88.093 1.00 19.42 254 ARG D O 1
ATOM 2622 N N . ARG D 2 56 ? -65.558 -24.629 -87.016 1.00 18.02 255 ARG D N 1
ATOM 2623 C CA . ARG D 2 56 ? -66.286 -23.672 -87.841 1.00 17.65 255 ARG D CA 1
ATOM 2624 C C . ARG D 2 56 ? -65.771 -23.684 -89.278 1.00 17.30 255 ARG D C 1
ATOM 2625 O O . ARG D 2 56 ? -66.562 -23.573 -90.226 1.00 19.87 255 ARG D O 1
ATOM 2633 N N . LYS D 2 57 ? -64.452 -23.826 -89.462 1.00 17.36 256 LYS D N 1
ATOM 2634 C CA . LYS D 2 57 ? -63.887 -23.841 -90.807 1.00 18.06 256 LYS D CA 1
ATOM 2635 C C . LYS D 2 57 ? -64.430 -25.001 -91.622 1.00 17.68 256 LYS D C 1
ATOM 2636 O O . LYS D 2 57 ? -64.711 -24.842 -92.818 1.00 19.62 256 LYS D O 1
ATOM 2642 N N . ASN D 2 58 ? -64.587 -26.174 -91.015 1.00 18.43 257 ASN D N 1
ATOM 2643 C CA . ASN D 2 58 ? -65.153 -27.293 -91.758 1.00 19.58 257 ASN D CA 1
ATOM 2644 C C . ASN D 2 58 ? -66.601 -27.043 -92.147 1.00 20.79 257 ASN D C 1
ATOM 2645 O O . ASN D 2 58 ? -67.043 -27.498 -93.209 1.00 22.78 257 ASN D O 1
ATOM 2650 N N . HIS D 2 59 ? -67.336 -26.286 -91.335 1.00 20.85 258 HIS D N 1
ATOM 2651 C CA . HIS D 2 59 ? -68.666 -25.850 -91.741 1.00 23.45 258 HIS D CA 1
ATOM 2652 C C . HIS D 2 59 ? -68.596 -24.923 -92.947 1.00 24.58 258 HIS D C 1
ATOM 2653 O O . HIS D 2 59 ? -69.397 -25.049 -93.882 1.00 26.97 258 HIS D O 1
ATOM 2660 N N . THR D 2 60 ? -67.638 -23.995 -92.957 1.00 23.26 259 THR D N 1
ATOM 2661 C CA . THR D 2 60 ? -67.475 -23.133 -94.122 1.00 23.79 259 THR D CA 1
ATOM 2662 C C . THR D 2 60 ? -67.166 -23.958 -95.360 1.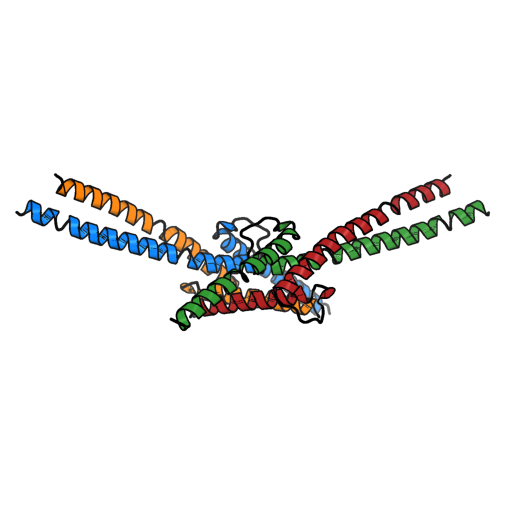00 24.30 259 THR D C 1
ATOM 2663 O O . THR D 2 60 ? -67.725 -23.710 -96.438 1.00 25.39 259 THR D O 1
ATOM 2667 N N . HIS D 2 61 ? -66.292 -24.956 -95.229 1.00 23.43 260 HIS D N 1
ATOM 2668 C CA . HIS D 2 61 ? -65.988 -25.813 -96.370 1.00 22.73 260 HIS D CA 1
ATOM 2669 C C . HIS D 2 61 ? -67.238 -26.518 -96.868 1.00 24.65 260 HIS D C 1
ATOM 2670 O O . HIS D 2 61 ? -67.452 -26.631 -98.081 1.00 25.81 260 HIS D O 1
ATOM 2677 N N . GLN D 2 62 ? -68.058 -27.036 -95.952 1.00 24.74 261 GLN D N 1
ATOM 2678 C CA . GLN D 2 62 ? -69.255 -27.760 -96.363 1.00 28.13 261 GLN D CA 1
ATOM 2679 C C . GLN D 2 62 ? -70.240 -26.845 -97.068 1.00 30.19 261 GLN D C 1
ATOM 2680 O O . GLN D 2 62 ? -70.906 -27.271 -98.020 1.00 31.64 261 GLN D O 1
ATOM 2686 N N . GLN D 2 63 ? -70.332 -25.589 -96.630 1.00 28.22 262 GLN D N 1
ATOM 2687 C CA . GLN D 2 63 ? -71.169 -24.623 -97.325 1.00 31.23 262 GLN D CA 1
ATOM 2688 C C . GLN D 2 63 ? -70.690 -24.417 -98.758 1.00 32.15 262 GLN D C 1
ATOM 2689 O O . GLN D 2 63 ? -71.502 -24.355 -99.688 1.00 32.13 262 GLN D O 1
ATOM 2695 N N . ASP D 2 64 ? -69.374 -24.334 -98.962 1.00 31.39 263 ASP D N 1
ATOM 2696 C CA . ASP D 2 64 ? -68.851 -24.179 -100.318 1.00 29.62 263 ASP D CA 1
ATOM 2697 C C . ASP D 2 64 ? -69.125 -25.418 -101.160 1.00 30.39 263 ASP D C 1
ATOM 2698 O O . ASP D 2 64 ? -69.438 -25.309 -102.351 1.00 28.17 263 ASP D O 1
ATOM 2703 N N . ILE D 2 65 ? -69.022 -26.603 -100.560 1.00 29.87 264 ILE D N 1
ATOM 2704 C CA . ILE D 2 65 ? -69.302 -27.853 -101.266 1.00 30.17 264 ILE D CA 1
ATOM 2705 C C . ILE D 2 65 ? -70.761 -27.908 -101.697 1.00 32.57 264 ILE D C 1
ATOM 2706 O O . ILE D 2 65 ? -71.077 -28.289 -102.834 1.00 32.98 264 ILE D O 1
ATOM 2711 N N . ASP D 2 66 ? -71.673 -27.519 -100.805 1.00 34.12 265 ASP D N 1
ATOM 2712 C CA . ASP D 2 66 ? -73.093 -27.513 -101.140 1.00 37.87 265 ASP D CA 1
ATOM 2713 C C . ASP D 2 66 ? -73.388 -26.508 -102.245 1.00 38.46 265 ASP D C 1
ATOM 2714 O O . ASP D 2 66 ? -74.226 -26.763 -103.121 1.00 40.30 265 ASP D O 1
ATOM 2719 N N A ASP D 2 67 ? -72.713 -25.356 -102.218 0.68 37.79 266 ASP D N 1
ATOM 2720 N N B ASP D 2 67 ? -72.709 -25.357 -102.221 0.32 38.19 266 ASP D N 1
ATOM 2721 C CA A ASP D 2 67 ? -72.853 -24.383 -103.297 0.68 37.02 266 ASP D CA 1
ATOM 2722 C CA B ASP D 2 67 ? -72.862 -24.387 -103.301 0.32 37.94 266 ASP D CA 1
ATOM 2723 C C A ASP D 2 67 ? -72.426 -24.992 -104.627 0.68 37.20 266 ASP D C 1
ATOM 2724 C C B ASP D 2 67 ? -72.419 -24.976 -104.632 0.32 37.04 266 ASP D C 1
ATOM 2725 O O A ASP D 2 67 ? -73.123 -24.855 -105.637 0.68 38.07 266 ASP D O 1
ATOM 2726 O O B ASP D 2 67 ? -73.091 -24.793 -105.653 0.32 37.51 266 ASP D O 1
ATOM 2735 N N . LEU D 2 68 ? -71.288 -25.686 -104.645 1.00 35.22 267 LEU D N 1
ATOM 2736 C CA . LEU D 2 68 ? -70.769 -26.215 -105.904 1.00 33.87 267 LEU D CA 1
ATOM 2737 C C . LEU D 2 68 ? -71.623 -27.358 -106.437 1.00 34.56 267 LEU D C 1
ATOM 2738 O O . LEU D 2 68 ? -71.827 -27.468 -107.653 1.00 35.31 267 LEU D O 1
ATOM 2743 N N . LYS D 2 69 ? -72.111 -28.231 -105.556 1.00 35.46 268 LYS D N 1
ATOM 2744 C CA . LYS D 2 69 ? -72.975 -29.317 -106.007 1.00 36.71 268 LYS D CA 1
ATOM 2745 C C . LYS D 2 69 ? -74.235 -28.761 -106.655 1.00 38.67 268 LYS D C 1
ATOM 2746 O O . LYS D 2 69 ? -74.726 -29.299 -107.659 1.00 39.14 268 LYS D O 1
ATOM 2752 N N . ARG D 2 70 ? -74.735 -27.641 -106.128 1.00 40.11 269 ARG D N 1
ATOM 2753 C CA . ARG D 2 70 ? -75.872 -26.961 -106.735 1.00 41.80 269 ARG D CA 1
ATOM 2754 C C . ARG D 2 70 ? -75.489 -26.286 -108.044 1.00 40.24 269 ARG D C 1
ATOM 2755 O O . ARG D 2 70 ? -76.330 -26.162 -108.947 1.00 42.71 269 ARG D O 1
ATOM 2763 N N . GLN D 2 71 ? -74.231 -25.858 -108.195 1.00 38.08 270 GLN D N 1
ATOM 2764 C CA . GLN D 2 71 ? -73.823 -25.248 -109.465 1.00 35.88 270 GLN D CA 1
ATOM 2765 C C . GLN D 2 71 ? -73.614 -26.292 -110.555 1.00 35.35 270 GLN D C 1
ATOM 2766 O O . GLN D 2 71 ? -73.911 -26.035 -111.730 1.00 36.72 270 GLN D O 1
ATOM 2772 N N . ASN D 2 72 ? -73.158 -27.490 -110.191 1.00 34.98 271 ASN D N 1
ATOM 2773 C CA . ASN D 2 72 ? -72.872 -28.493 -111.213 1.00 35.55 271 ASN D CA 1
ATOM 2774 C C . ASN D 2 72 ? -74.137 -29.168 -111.720 1.00 36.52 271 ASN D C 1
ATOM 2775 O O . ASN D 2 72 ? -74.236 -29.483 -112.90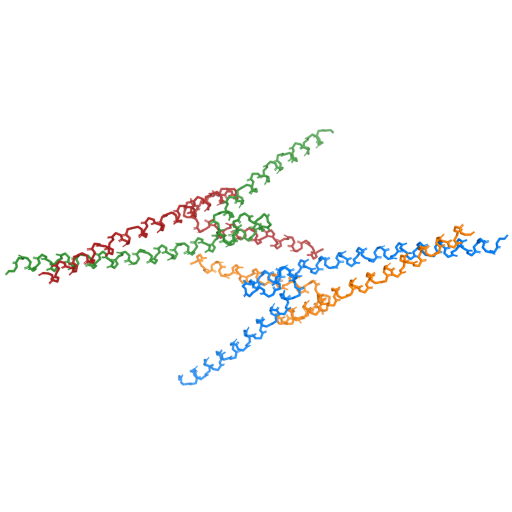9 1.00 36.22 271 ASN D O 1
ATOM 2780 N N . ALA D 2 73 ? -75.109 -29.412 -110.840 1.00 38.20 272 ALA D N 1
ATOM 2781 C CA . ALA D 2 73 ? -76.370 -29.997 -111.290 1.00 39.26 272 ALA D CA 1
ATOM 2782 C C . ALA D 2 73 ? -77.068 -29.075 -112.287 1.00 40.81 272 ALA D C 1
ATOM 2783 O O . ALA D 2 73 ? -77.621 -29.534 -113.292 1.00 40.67 272 ALA D O 1
ATOM 2785 N N . LEU D 2 74 ? -77.037 -27.764 -112.024 1.00 40.84 273 LEU D N 1
ATOM 2786 C CA . LEU D 2 74 ? -77.614 -26.785 -112.942 1.00 43.89 273 LEU D CA 1
ATOM 2787 C C . LEU D 2 74 ? -76.905 -26.822 -114.282 1.00 44.05 273 LEU D C 1
ATOM 2788 O O . LEU D 2 74 ? -77.550 -26.781 -115.331 1.00 44.76 273 LEU D O 1
ATOM 2793 N N . LEU D 2 75 ? -75.574 -26.892 -114.272 1.00 41.51 274 LEU D N 1
ATOM 2794 C CA . LEU D 2 75 ? -74.852 -26.951 -115.538 1.00 38.40 274 LEU D CA 1
ATOM 2795 C C . LEU D 2 75 ? -75.165 -28.237 -116.291 1.00 38.73 274 LEU D C 1
ATOM 2796 O O . LEU D 2 75 ? -75.247 -28.233 -117.523 1.00 40.04 274 LEU D O 1
ATOM 2801 N N . GLU D 2 76 ? -75.357 -29.345 -115.570 1.00 38.98 275 GLU D N 1
ATOM 2802 C CA . GLU D 2 76 ? -75.754 -30.587 -116.230 1.00 39.44 275 GLU D CA 1
ATOM 2803 C C . GLU D 2 76 ? -77.133 -30.454 -116.859 1.00 42.53 275 GLU D C 1
ATOM 2804 O O . GLU D 2 76 ? -77.386 -30.993 -117.945 1.00 41.72 275 GLU D O 1
ATOM 2810 N N . GLN D 2 77 ? -78.042 -29.740 -116.189 1.00 44.47 276 GLN D N 1
ATOM 2811 C CA . GLN D 2 77 ? -79.373 -29.529 -116.745 1.00 45.59 276 GLN D CA 1
ATOM 2812 C C . GLN D 2 77 ? -79.329 -28.626 -117.969 1.00 43.12 276 GLN D C 1
ATOM 2813 O O . GLN D 2 77 ? -80.155 -28.777 -118.879 1.00 45.51 276 GLN D O 1
ATOM 2819 N N . GLN D 2 78 ? -78.371 -27.697 -118.027 1.00 42.12 277 GLN D N 1
ATOM 2820 C CA . GLN D 2 78 ? -78.255 -26.845 -119.206 1.00 42.20 277 GLN D CA 1
ATOM 2821 C C . GLN D 2 78 ? -77.586 -27.564 -120.369 1.00 42.36 277 GLN D C 1
ATOM 2822 O O . GLN D 2 78 ? -77.893 -27.268 -121.527 1.00 43.64 277 GLN D O 1
ATOM 2828 N N . VAL D 2 79 ? -76.682 -28.506 -120.090 1.00 41.21 278 VAL D N 1
ATOM 2829 C CA . VAL D 2 79 ? -76.147 -29.351 -121.154 1.00 41.61 278 VAL D CA 1
ATOM 2830 C C . VAL D 2 79 ? -77.239 -30.253 -121.714 1.00 45.29 278 VAL D C 1
ATOM 2831 O O . VAL D 2 79 ? -77.329 -30.462 -122.931 1.00 46.61 278 VAL D O 1
ATOM 2835 N N . ARG D 2 80 ? -78.097 -30.783 -120.838 1.00 46.73 279 ARG D N 1
ATOM 2836 C CA . ARG D 2 80 ? -79.163 -31.682 -121.274 1.00 49.90 279 ARG D CA 1
ATOM 2837 C C . ARG D 2 80 ? -80.166 -30.967 -122.170 1.00 51.56 279 ARG D C 1
ATOM 2838 O O . ARG D 2 80 ? -80.607 -31.522 -123.186 1.00 52.42 279 ARG D O 1
ATOM 2846 N N . ALA D 2 81 ? -80.540 -29.743 -121.812 1.00 52.35 280 ALA D N 1
ATOM 2847 C CA . ALA D 2 81 ? -81.517 -28.982 -122.584 1.00 53.45 280 ALA D CA 1
ATOM 2848 C C . ALA D 2 81 ? -80.908 -28.485 -123.891 1.00 51.93 280 ALA D C 1
ATOM 2849 O O . ALA D 2 81 ? -81.463 -28.698 -124.972 1.00 53.07 280 ALA D O 1
#

CATH classification: 4.10.280.10

InterPro domains:
  IPR002418 Transcription regulator Myc [PIRSF001705] (16-452)
  IPR002418 Transcription regulator Myc [PR00044] (60-78)
  IPR002418 Transcription regulator Myc [PR00044] (143-158)
  IPR002418 Transcription regulator Myc [PR00044] (319-328)
  IPR002418 Transcription regulator Myc [PR00044] (362-378)
  IPR002418 Transcription regulator Myc [PR00044] (379-394)
  IPR002418 Transcription regulator Myc [PR00044] (404-417)
  IPR003327 Leucine zipper, Myc [PF02344] (423-453)
  IPR011598 Myc-type, basic helix-loop-helix (bHLH) domain [PF00010] (370-422)
  IPR011598 Myc-type, basic helix-loop-helix (bHLH) domain [PS50888] (369-421)
  IPR011598 Myc-type, basic helix-loop-helix (bHLH) domain [SM00353] (375-427)
  IPR012682 Transcription regulator Myc, N-terminal [PF01056] (17-360)
  IPR036638 Helix-loop-helix DNA-binding domain superfamily [G3DSA:4.10.280.10] (361-454)
  IPR036638 Helix-loop-helix DNA-binding domain superfamily [SSF47459] (368-450)
  IPR050433 Myc family transcription factors [PTHR45851] (22-452)

Foldseek 3Di:
DVVVVVVVVVVVVVVVVVVVVVVVVLLVLLCVQVVRRPVSPQDSVNSVVSSVVVVVVVVVVVVVVVVVVVVVVVVVVVVVVVVVVVVVD/DVVVVVVVVVVVVVVVVLVVQQCVQVVNNPHDADSVRSVVSSVVRVVVVVVVVVVVVVVVVVVVVVVVVVVVVVVD/DVVVVVVVVVVVVVVVVVVVVVVVLLVLLCVQVVRRPVPPQDSVNSVVSSVVVVVVVVVVVVVVVVVVVVVVVVVVVVVVVVVVVVVD/DVVVVVVVVVVVVVVVVLVVQQCPQVVRNPHDADSVRSVVSSVVRVVVVVVVVVVVVVVVVVVVVVVVVVVVVVVD

Nearest PDB structures (foldseek):
  6g6k-assembly2_D  TM=1.013E+00  e=6.016E-10  Homo sapiens
  6g6k-assembly2_D  TM=1.013E+00  e=9.059E-11  Homo sapiens
  6g6j-assembly2_C  TM=9.623E-01  e=1.918E-09  Homo sapiens
  6g6k-assembly2_C  TM=1.011E+00  e=2.983E-11  Homo sapiens
  6g6j-assembly2_C  TM=9.627E-01  e=1.260E-09  Homo sapiens

GO terms:
  GO:0140537 transcription regulator activator activity (F, IEP)
  GO:0005515 protein binding (F, IPI)
  GO:1905761 SCF ubiquitin ligase complex binding (F, IPI)
  GO:0000981 DNA-binding transcription factor activity, RNA polymerase II-specific (F, IDA)
  GO:0001227 DNA-binding transcription repressor activity, RNA polymerase II-specific (F, IDA)
  GO:0060633 negative regulation of transcription initiation by RNA polymerase II (P, IDA)
  GO:0070888 E-box binding (F, IDA)
  GO:0001046 core promoter sequence-specific DNA binding (F, IDA)
  GO:0001228 DNA-binding transcription activator activity, RNA polymerase II-specific (F, IDA)
  GO:1902895 positive regulation of miRNA transcription (P, IDA)
  GO:0005634 nucleus (C, IDA)
  GO:0010468 regulation of gene expression (P, IDA)
  GO:0008284 positive regulation of cell population proliferation (P, IDA)
  GO:0000978 RNA polymerase II cis-regulatory region sequence-specific DNA binding (F, IDA)
  GO:0045944 positive regulation of transcription by RNA polymerase II (P, IDA)
  GO:0000785 chromatin (C, IDA)
  GO:0005654 nucleoplasm (C, IDA)
  GO:0005730 nucleolus (C, IDA)
  GO:0045893 positive regulation of DNA-templated transcription (P, IDA)
  GO:0000082 G1/S transition of mitotic cell cycle (P, IDA)

Organism: Homo sapiens (NCBI:txid9606)

Radius of gyration: 31.31 Å; Cα contacts (8 Å, |Δi|>4): 236; chains: 4; bounding box: 40×56×125 Å

Secondary structure (DSSP, 8-state):
-HHHHHHHHHHHHHHHHHHHHHHHHHHHHHTTSGGGTT-TT--HHHHHHHHHHHHHHHHHHHHHHHHHHHHHHHHHHHHHHHHHHHHT-/-HHHHHHHHHHHHHHHHHHHHHHH-TTTTTS---HHHHHHHHHHHHHHHHHHHHHHHHHHHHHHHHHHHHHHHHH-/-HHHHHHHHHHHHHHHHHHHHHHHHHHHHTTSGGGTT-TT--HHHHHHHHHHHHHHHHHHHHHHHHHHHHHHHHHHHHHHHHHHHHT-/-HHHHHHHHHHHHHHHHHHHHHHH-TTTTTS---HHHHHHHHHHHHHHHHHHHHHHHHHHHHHHHHHHHHHHHHH-